Protein AF-A0A7C4BAV7-F1 (afdb_monomer)

Nearest PDB structures (foldseek):
  3d4r-assembly3_A  TM=7.894E-01  e=5.400E-10  Methanococcus maripaludis
  3d4r-assembly1_E  TM=8.165E-01  e=8.762E-10  Methanococcus maripaludis
  8eip-assembly1_D  TM=6.805E-01  e=3.605E-02  Acinetobacter baylyi ADP1
  8ein-assembly2_D  TM=7.004E-01  e=8.525E-02  Acinetobacter baylyi ADP1
  6x43-assembly1_I  TM=4.789E-01  e=8.697E+00  Escherichia coli

Radius of gyration: 17.13 Å; Cα contacts (8 Å, |Δi|>4): 412; chains: 1; bounding box: 40×34×46 Å

InterPro domains:
  IPR019217 Protein of unknown function DUF2118 [PF09891] (10-154)

Mean predicted aligned error: 5.58 Å

Solvent-accessible surface area (backbone atoms only — not comparable to full-atom values): 10134 Å² total; per-residue (Å²): 134,85,79,75,76,79,74,84,58,66,64,45,32,26,34,36,44,69,58,53,51,53,45,35,72,72,64,78,46,54,92,42,52,40,84,90,45,39,36,19,36,25,78,90,75,38,20,34,46,82,41,97,72,50,95,79,42,46,54,23,23,31,35,46,52,72,53,40,60,75,76,32,45,37,78,90,82,31,21,25,73,42,40,37,35,36,36,27,61,80,74,71,44,32,38,38,35,53,49,66,40,58,50,44,80,48,78,46,74,21,69,40,78,43,77,66,68,54,60,74,39,76,42,48,55,66,39,64,41,32,42,29,30,37,91,83,72,48,78,45,76,44,52,34,91,52,54,23,26,26,72,39,70,46,57,59,87,76,77,99,60,98,48,52,43,36,39,34,35,32,31,44,55,93,55,51,45,72,38,44,76,64,130

Structure (mmCIF, N/CA/C/O backbone):
data_AF-A0A7C4BAV7-F1
#
_entry.id   AF-A0A7C4BAV7-F1
#
loop_
_atom_site.group_PDB
_atom_site.id
_atom_site.type_symbol
_atom_site.label_atom_id
_atom_site.label_alt_id
_atom_site.label_comp_id
_atom_site.label_asym_id
_atom_site.label_entity_id
_atom_site.label_seq_id
_atom_site.pdbx_PDB_ins_code
_atom_site.Cartn_x
_atom_site.Cartn_y
_atom_site.Cartn_z
_atom_site.occupancy
_atom_site.B_iso_or_equiv
_atom_site.auth_seq_id
_atom_site.auth_comp_id
_atom_site.auth_asym_id
_atom_site.auth_atom_id
_atom_site.pdbx_PDB_model_num
ATOM 1 N N . MET A 1 1 ? 24.726 -7.148 28.021 1.00 41.69 1 MET A N 1
ATOM 2 C CA . MET A 1 1 ? 23.546 -7.115 27.133 1.00 41.69 1 MET A CA 1
ATOM 3 C C . MET A 1 1 ? 23.652 -5.886 26.250 1.00 41.69 1 MET A C 1
ATOM 5 O O . MET A 1 1 ? 23.567 -4.783 26.773 1.00 41.69 1 MET A O 1
ATOM 9 N N . LYS A 1 2 ? 23.930 -6.055 24.953 1.00 36.69 2 LYS A N 1
ATOM 10 C CA . LYS A 1 2 ? 23.765 -4.968 23.982 1.00 36.69 2 LYS A CA 1
ATOM 11 C C . LYS A 1 2 ? 22.268 -4.868 23.702 1.00 36.69 2 LYS A C 1
ATOM 13 O O . LYS A 1 2 ? 21.673 -5.857 23.296 1.00 36.69 2 LYS A O 1
ATOM 18 N N . VAL A 1 3 ? 21.676 -3.717 23.992 1.00 41.47 3 VAL A N 1
ATOM 19 C CA . VAL A 1 3 ? 20.341 -3.375 23.501 1.00 41.47 3 VAL A CA 1
ATOM 20 C C . VAL A 1 3 ? 20.531 -3.093 22.017 1.00 41.47 3 VAL A C 1
ATOM 22 O O . VAL A 1 3 ? 21.083 -2.054 21.654 1.00 41.47 3 VAL A O 1
ATOM 25 N N . GLU A 1 4 ? 20.193 -4.058 21.165 1.00 44.84 4 GLU A N 1
ATOM 26 C CA . GLU A 1 4 ? 19.998 -3.774 19.748 1.00 44.84 4 GLU A CA 1
ATOM 27 C C . GLU A 1 4 ? 18.864 -2.753 19.675 1.00 44.84 4 GLU A C 1
ATOM 29 O O . GLU A 1 4 ? 17.742 -3.015 20.102 1.00 44.84 4 GLU A O 1
ATOM 34 N N . LYS A 1 5 ? 19.185 -1.531 19.240 1.00 41.97 5 LYS A N 1
ATOM 35 C CA . LYS A 1 5 ? 18.160 -0.579 18.825 1.00 41.97 5 LYS A CA 1
ATOM 36 C C . LYS A 1 5 ? 17.453 -1.238 17.647 1.00 41.97 5 LYS A C 1
ATOM 38 O O . LYS A 1 5 ? 18.046 -1.304 16.574 1.00 41.97 5 LYS A O 1
ATOM 43 N N . GLU A 1 6 ? 16.233 -1.725 17.851 1.00 47.53 6 GLU A N 1
ATOM 44 C CA . GLU A 1 6 ? 15.314 -1.989 16.748 1.00 47.53 6 GLU A CA 1
ATOM 45 C C . GLU A 1 6 ? 15.236 -0.702 15.928 1.00 47.53 6 GLU A C 1
ATOM 47 O O . GLU A 1 6 ? 14.701 0.321 16.366 1.00 47.53 6 GLU A O 1
ATOM 52 N N . VAL A 1 7 ? 15.876 -0.715 14.762 1.00 51.56 7 VAL A N 1
ATOM 53 C CA . VAL A 1 7 ? 15.681 0.326 13.766 1.00 51.56 7 VAL A CA 1
ATOM 54 C C . VAL A 1 7 ? 14.268 0.093 13.263 1.00 51.56 7 VAL A C 1
ATOM 56 O O . VAL A 1 7 ? 14.036 -0.850 12.515 1.00 51.56 7 VAL A O 1
ATOM 59 N N . MET A 1 8 ? 13.315 0.895 13.742 1.00 56.78 8 MET A N 1
ATOM 60 C CA . MET A 1 8 ? 11.949 0.872 13.229 1.00 56.78 8 MET A CA 1
ATOM 61 C C . MET A 1 8 ? 12.019 1.144 11.726 1.00 56.78 8 MET A C 1
ATOM 63 O O . MET A 1 8 ? 12.332 2.260 11.310 1.00 56.78 8 MET A O 1
ATOM 67 N N . SER A 1 9 ? 11.820 0.104 10.918 1.00 79.62 9 SER A N 1
ATOM 68 C CA . SER A 1 9 ? 11.775 0.236 9.470 1.00 79.62 9 SER A CA 1
ATOM 69 C C . SER A 1 9 ? 10.333 0.480 9.060 1.00 79.62 9 SER A C 1
ATOM 71 O O . SER A 1 9 ? 9.470 -0.368 9.294 1.00 79.62 9 SER A O 1
ATOM 73 N N . PHE A 1 10 ? 10.078 1.636 8.468 1.00 87.31 10 PHE A N 1
ATOM 74 C CA . PHE A 1 10 ? 8.752 1.998 7.993 1.00 87.31 10 PHE A CA 1
ATOM 75 C C . PHE A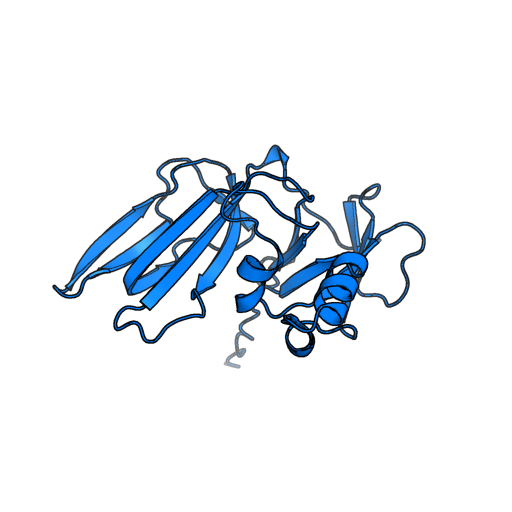 1 10 ? 8.530 1.465 6.572 1.00 87.31 10 PHE A C 1
ATOM 77 O O . PHE A 1 10 ? 9.502 1.331 5.819 1.00 87.31 10 PHE A O 1
ATOM 84 N N . PRO A 1 11 ? 7.278 1.157 6.196 1.00 93.62 11 PRO A N 1
ATOM 85 C CA . PRO A 1 11 ? 6.928 0.862 4.816 1.00 93.62 11 PRO A CA 1
ATOM 86 C C . PRO A 1 11 ? 7.358 1.994 3.880 1.00 93.62 11 PRO A C 1
ATOM 88 O O . PRO A 1 11 ? 7.239 3.173 4.209 1.00 93.62 11 PRO A O 1
ATOM 91 N N . VAL A 1 12 ? 7.840 1.624 2.697 1.00 95.44 12 VAL A N 1
ATOM 92 C CA . VAL A 1 12 ? 8.238 2.560 1.644 1.00 95.44 12 VAL A CA 1
ATOM 93 C C . VAL A 1 12 ? 7.321 2.353 0.450 1.00 95.44 12 VAL A C 1
ATOM 95 O O . VAL A 1 12 ? 7.129 1.222 -0.006 1.00 95.44 12 VAL A O 1
ATOM 98 N N . ALA A 1 13 ? 6.754 3.443 -0.058 1.00 96.81 13 ALA A N 1
ATOM 99 C CA . ALA A 1 13 ? 5.910 3.422 -1.239 1.00 96.81 13 ALA A CA 1
ATOM 100 C C . ALA A 1 13 ? 6.663 3.959 -2.451 1.00 96.81 13 ALA A C 1
ATOM 102 O O . ALA A 1 13 ? 7.362 4.966 -2.373 1.00 96.81 13 ALA A O 1
ATOM 103 N N . TYR A 1 14 ? 6.453 3.312 -3.589 1.00 97.25 14 TYR A N 1
ATOM 104 C CA . TYR A 1 14 ? 6.955 3.749 -4.874 1.00 97.25 14 TYR A CA 1
ATOM 105 C C . TYR A 1 14 ? 5.819 3.821 -5.889 1.00 97.25 14 TYR A C 1
ATOM 107 O O . TYR A 1 14 ? 4.890 3.011 -5.874 1.00 97.25 14 TYR A O 1
ATOM 115 N N . VAL A 1 15 ? 5.920 4.770 -6.811 1.00 96.50 15 VAL A N 1
ATOM 116 C CA . VAL A 1 15 ? 4.993 4.932 -7.939 1.00 96.50 15 VAL A CA 1
ATOM 117 C C . VAL A 1 15 ? 5.780 4.922 -9.241 1.00 96.50 15 VAL A C 1
ATOM 119 O O . VAL A 1 15 ? 6.982 5.186 -9.238 1.00 96.50 15 VAL A O 1
ATOM 122 N N . SER A 1 16 ? 5.127 4.602 -10.357 1.00 94.38 16 SER A N 1
ATOM 123 C CA . SER A 1 16 ? 5.806 4.610 -11.659 1.00 94.38 16 SER A CA 1
ATOM 124 C C . SER A 1 16 ? 6.464 5.972 -11.940 1.00 94.38 16 SER A C 1
ATOM 126 O O . SER A 1 16 ? 5.864 7.021 -11.696 1.00 94.38 16 SER A O 1
ATOM 128 N N . GLU A 1 17 ? 7.701 5.972 -12.453 1.00 92.19 17 GLU A N 1
ATOM 129 C CA . GLU A 1 17 ? 8.447 7.215 -12.722 1.00 92.19 17 GLU A CA 1
ATOM 130 C C . GLU A 1 17 ? 7.726 8.113 -13.745 1.00 92.19 17 GLU A C 1
ATOM 132 O O . GLU A 1 17 ? 7.758 9.341 -13.633 1.00 92.19 17 GLU A O 1
ATOM 137 N N . GLU A 1 18 ? 7.010 7.508 -14.699 1.00 89.00 18 GLU A N 1
ATOM 138 C CA . GLU A 1 18 ? 6.157 8.209 -15.665 1.00 89.00 18 GLU A CA 1
ATOM 139 C C . GLU A 1 18 ? 5.053 9.014 -14.962 1.00 89.00 18 GLU A C 1
ATOM 141 O O . GLU A 1 18 ? 4.932 10.221 -15.186 1.00 89.00 18 GLU A O 1
ATOM 146 N N . GLN A 1 19 ? 4.300 8.377 -14.057 1.00 86.19 19 GLN A N 1
ATOM 147 C CA . GLN A 1 19 ? 3.249 9.052 -13.295 1.00 86.19 19 GLN A CA 1
ATOM 148 C C . GLN A 1 19 ? 3.833 10.096 -12.341 1.00 86.19 19 GLN A C 1
ATOM 150 O O . GLN A 1 19 ? 3.310 11.203 -12.237 1.00 86.19 19 GLN A O 1
ATOM 155 N N . ALA A 1 20 ? 4.917 9.776 -11.634 1.00 88.12 20 ALA A N 1
ATOM 156 C CA . ALA A 1 20 ? 5.566 10.741 -10.753 1.00 88.12 20 ALA A CA 1
ATOM 157 C C . ALA A 1 20 ? 5.961 12.009 -11.522 1.00 88.12 20 ALA A C 1
ATOM 159 O O . ALA A 1 20 ? 5.704 13.127 -11.076 1.00 88.12 20 ALA A O 1
ATOM 160 N N . SER A 1 21 ? 6.517 11.835 -12.723 1.00 87.62 21 SER A N 1
ATOM 161 C CA . SER A 1 21 ? 6.902 12.935 -13.603 1.00 87.62 21 SER A CA 1
ATOM 162 C C . SER A 1 21 ? 5.707 13.767 -14.070 1.00 87.62 21 SER A C 1
ATOM 164 O O . SER A 1 21 ? 5.823 14.992 -14.130 1.00 87.62 21 SER A O 1
ATOM 166 N N . SER A 1 22 ? 4.564 13.148 -14.394 1.00 84.69 22 SER A N 1
ATOM 167 C CA . SER A 1 22 ? 3.360 13.889 -14.795 1.00 84.69 22 SER A CA 1
ATOM 168 C C . SER A 1 22 ? 2.807 14.720 -13.636 1.00 84.69 22 SER A C 1
ATOM 170 O O . SER A 1 22 ? 2.603 15.921 -13.784 1.00 84.69 22 SER A O 1
ATOM 172 N N . VAL A 1 23 ? 2.689 14.124 -12.448 1.00 79.19 23 VAL A N 1
ATOM 173 C CA . VAL A 1 23 ? 2.161 14.801 -11.254 1.00 79.19 23 VAL A CA 1
ATOM 174 C C . VAL A 1 23 ? 3.072 15.958 -10.808 1.00 79.19 23 VAL A C 1
ATOM 176 O O . VAL A 1 23 ? 2.595 17.002 -10.361 1.00 79.19 23 VAL A O 1
ATOM 179 N N . VAL A 1 24 ? 4.393 15.810 -10.955 1.00 83.06 24 VAL A N 1
ATOM 180 C CA . VAL A 1 24 ? 5.365 16.880 -10.673 1.00 83.06 24 VAL A CA 1
ATOM 181 C C . VAL A 1 24 ? 5.217 18.051 -11.650 1.00 83.06 24 VAL A C 1
ATOM 183 O O . VAL A 1 24 ? 5.33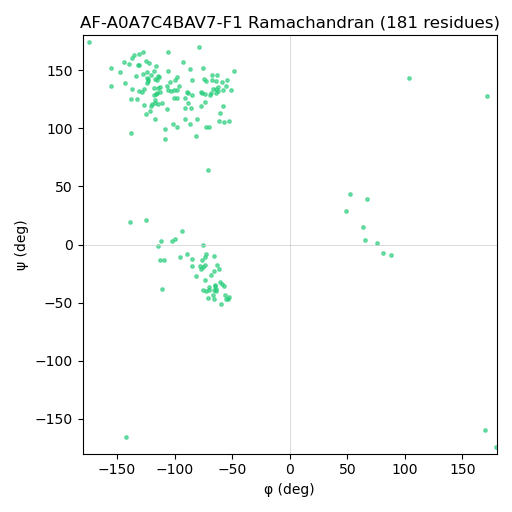8 19.203 -11.228 1.00 83.06 24 VAL A O 1
ATOM 186 N N . ARG A 1 25 ? 4.960 17.788 -12.940 1.00 80.00 25 ARG A N 1
ATOM 187 C CA . ARG A 1 25 ? 4.748 18.840 -13.956 1.00 80.00 25 ARG A CA 1
ATOM 188 C C . ARG A 1 25 ? 3.488 19.652 -13.687 1.00 80.00 25 ARG A C 1
ATOM 190 O O . ARG A 1 25 ? 3.513 20.864 -13.880 1.00 80.00 25 ARG A O 1
ATOM 197 N N . ASP A 1 26 ? 2.451 19.003 -13.170 1.00 78.94 26 ASP A N 1
ATOM 198 C CA . ASP A 1 26 ? 1.191 19.648 -12.792 1.00 78.94 26 ASP A CA 1
ATOM 199 C C . ASP A 1 26 ? 1.307 20.453 -11.476 1.00 78.94 26 ASP A C 1
ATOM 201 O O . ASP A 1 26 ? 0.353 21.092 -11.039 1.00 78.94 26 ASP A O 1
ATOM 205 N N . GLY A 1 27 ? 2.490 20.462 -10.845 1.00 66.88 27 GLY A N 1
ATOM 206 C CA . GLY A 1 27 ? 2.858 21.349 -9.737 1.00 66.88 27 GLY A CA 1
ATOM 207 C C . GLY A 1 27 ? 2.370 20.925 -8.348 1.00 66.88 27 GLY A C 1
ATOM 208 O O . GLY A 1 27 ? 2.787 21.527 -7.364 1.00 66.88 27 GLY A O 1
ATOM 209 N N . GLY A 1 28 ? 1.534 19.887 -8.239 1.00 70.00 28 GLY A N 1
ATOM 210 C CA . GLY A 1 28 ? 0.845 19.551 -6.986 1.00 70.00 28 GLY A CA 1
ATOM 211 C C . GLY A 1 28 ? 1.653 18.760 -5.949 1.00 70.00 28 GLY A C 1
ATOM 212 O O . GLY A 1 28 ? 1.363 18.864 -4.763 1.00 70.00 28 GLY A O 1
ATOM 213 N N . PHE A 1 29 ? 2.647 17.959 -6.361 1.00 75.62 29 PHE 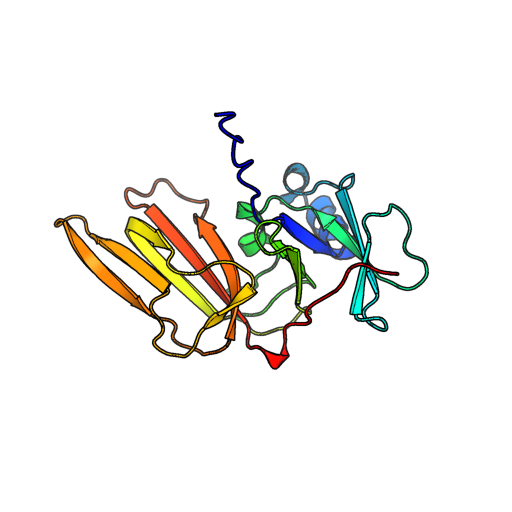A N 1
ATOM 214 C CA . PHE A 1 29 ? 3.261 16.946 -5.473 1.00 75.62 29 PHE A CA 1
ATOM 215 C C . PHE A 1 29 ? 4.790 16.845 -5.594 1.00 75.62 29 PHE A C 1
ATOM 217 O O . PHE A 1 29 ? 5.375 15.833 -5.214 1.00 75.62 29 PHE A O 1
ATOM 224 N N . LYS A 1 30 ? 5.471 17.870 -6.127 1.00 78.69 30 LYS A N 1
ATOM 225 C CA . LYS A 1 30 ? 6.926 17.804 -6.371 1.00 78.69 30 LYS A CA 1
ATOM 226 C C . LYS A 1 30 ? 7.743 17.487 -5.117 1.00 78.69 30 LYS A C 1
ATOM 228 O O . LYS A 1 30 ? 8.739 16.780 -5.202 1.00 78.69 30 LYS A O 1
ATOM 233 N N . GLU A 1 31 ? 7.314 17.996 -3.970 1.00 84.06 31 GLU A N 1
ATOM 234 C CA . GLU A 1 31 ? 7.987 17.802 -2.682 1.00 84.06 31 GLU A CA 1
ATOM 235 C C . GLU A 1 31 ? 7.797 16.390 -2.111 1.00 84.06 31 GLU A C 1
ATOM 237 O O . GLU A 1 31 ? 8.479 16.014 -1.163 1.00 84.06 31 GLU A O 1
ATOM 242 N N . PHE A 1 32 ? 6.899 15.595 -2.697 1.00 87.50 32 PHE A N 1
ATOM 243 C CA . PHE A 1 32 ? 6.547 14.269 -2.202 1.00 87.50 32 PHE A CA 1
ATOM 244 C C . PHE A 1 32 ? 7.197 13.132 -2.984 1.00 87.50 32 PHE A C 1
ATOM 246 O O . PHE A 1 32 ? 6.915 11.977 -2.683 1.00 87.50 32 PHE A O 1
ATOM 253 N N . VAL A 1 33 ? 8.042 13.436 -3.974 1.00 91.19 33 VAL A N 1
ATOM 254 C CA . VAL A 1 33 ? 8.704 12.444 -4.830 1.00 91.19 33 VAL A CA 1
ATOM 255 C C . VAL A 1 33 ? 10.217 12.525 -4.658 1.00 91.19 33 VAL A C 1
ATOM 257 O O . VAL A 1 33 ? 10.816 13.586 -4.842 1.00 91.19 33 VAL A O 1
ATOM 260 N N . ASN A 1 34 ? 10.855 11.388 -4.388 1.00 92.81 34 ASN A N 1
ATOM 261 C CA . ASN A 1 34 ? 12.305 11.266 -4.306 1.00 92.81 34 ASN A CA 1
ATOM 262 C C . ASN A 1 34 ? 12.866 10.487 -5.508 1.00 92.81 34 ASN A C 1
ATOM 264 O O . ASN A 1 34 ? 13.048 9.273 -5.460 1.00 92.81 34 ASN A O 1
ATOM 268 N N . PHE A 1 35 ? 13.220 11.206 -6.576 1.00 89.56 35 PHE A N 1
ATOM 269 C CA . PHE A 1 35 ? 13.812 10.623 -7.792 1.00 89.56 35 PHE A CA 1
ATOM 270 C C . PHE A 1 35 ? 15.209 10.005 -7.592 1.00 89.56 35 PHE A C 1
ATOM 272 O O . PHE A 1 35 ? 15.703 9.338 -8.498 1.00 89.56 35 PHE A O 1
ATOM 279 N N . ASN A 1 36 ? 15.852 10.211 -6.436 1.00 91.06 36 ASN A N 1
ATOM 280 C CA . ASN A 1 36 ? 17.127 9.561 -6.112 1.00 91.06 36 ASN A CA 1
ATOM 281 C C . ASN A 1 36 ? 16.933 8.162 -5.508 1.00 91.06 36 ASN A C 1
ATOM 283 O O . ASN A 1 36 ? 17.900 7.419 -5.373 1.00 91.06 36 ASN A O 1
ATOM 287 N N . SER A 1 37 ? 15.706 7.810 -5.120 1.00 93.12 37 SER A N 1
ATOM 288 C CA . SER A 1 37 ? 15.356 6.487 -4.610 1.00 93.12 37 SER A CA 1
ATOM 289 C C . SER A 1 37 ? 14.523 5.767 -5.660 1.00 93.12 37 SER A C 1
ATOM 291 O O . SER A 1 37 ? 13.330 6.031 -5.833 1.00 93.12 37 SER A O 1
ATOM 293 N N . ARG A 1 38 ? 15.197 4.893 -6.411 1.00 93.81 38 ARG A N 1
ATOM 294 C CA . ARG A 1 38 ? 14.628 4.154 -7.537 1.00 93.81 38 ARG A CA 1
ATOM 295 C C . ARG A 1 38 ? 14.565 2.663 -7.258 1.00 93.81 38 ARG A C 1
ATOM 297 O O . ARG A 1 38 ? 15.474 2.074 -6.670 1.00 93.81 38 ARG A O 1
ATOM 304 N N . LEU A 1 39 ? 13.500 2.054 -7.757 1.00 95.06 39 LEU A N 1
ATOM 305 C CA . LEU A 1 39 ? 13.278 0.621 -7.737 1.00 95.06 39 LEU A CA 1
ATOM 306 C C . LEU A 1 39 ? 12.991 0.144 -9.162 1.00 95.06 39 LEU A C 1
ATOM 308 O O . LEU A 1 39 ? 12.025 0.579 -9.786 1.00 95.06 39 LEU A O 1
ATOM 312 N N . CYS A 1 40 ? 13.823 -0.752 -9.677 1.00 96.00 40 CYS A N 1
ATOM 313 C CA . CYS A 1 40 ? 13.550 -1.465 -10.918 1.00 96.00 40 CYS A CA 1
ATOM 314 C C . CYS A 1 40 ? 12.686 -2.683 -10.597 1.00 96.00 40 CYS A C 1
ATOM 316 O O . CYS A 1 40 ? 13.035 -3.471 -9.717 1.00 96.00 40 CYS A O 1
ATOM 318 N N . VAL A 1 41 ? 11.570 -2.837 -11.307 1.00 96.81 41 VAL A N 1
ATOM 319 C CA . VAL A 1 41 ? 10.673 -3.991 -11.193 1.00 96.81 41 VAL A CA 1
ATOM 320 C C . VAL A 1 41 ? 10.573 -4.704 -12.532 1.00 96.81 41 VAL A C 1
ATOM 322 O O . VAL A 1 41 ? 10.124 -4.124 -13.523 1.00 96.81 41 VAL A O 1
ATOM 325 N N . ASP A 1 42 ? 10.946 -5.980 -12.545 1.00 96.00 42 ASP A N 1
ATOM 326 C CA . ASP A 1 42 ? 10.760 -6.888 -13.674 1.00 96.00 42 ASP A CA 1
ATOM 327 C C . ASP A 1 42 ? 9.553 -7.789 -13.386 1.00 96.00 42 ASP A C 1
ATOM 329 O O . ASP A 1 42 ? 9.622 -8.725 -12.588 1.00 96.00 42 ASP A O 1
ATOM 333 N N . LEU A 1 43 ? 8.424 -7.494 -14.036 1.00 95.56 43 LEU A N 1
ATOM 334 C CA . LEU A 1 43 ? 7.178 -8.247 -13.863 1.00 95.56 43 LEU A CA 1
ATOM 335 C C . LEU A 1 43 ? 7.196 -9.613 -14.563 1.00 95.56 43 LEU A C 1
ATOM 337 O O . LEU A 1 43 ? 6.411 -10.480 -14.193 1.00 95.56 43 LEU A O 1
ATOM 341 N N . ASN A 1 44 ? 8.091 -9.836 -15.532 1.00 94.81 44 ASN A N 1
ATOM 342 C CA . ASN A 1 44 ? 8.239 -11.147 -16.168 1.00 94.81 44 ASN A CA 1
ATOM 343 C C . ASN A 1 44 ? 8.968 -12.113 -15.233 1.00 94.81 44 ASN A C 1
ATOM 345 O O . ASN A 1 44 ? 8.620 -13.290 -15.150 1.00 94.81 44 ASN A O 1
ATOM 349 N N . ARG A 1 45 ? 9.973 -11.604 -14.513 1.00 95.00 45 ARG A N 1
ATOM 350 C CA . ARG A 1 45 ? 10.718 -12.357 -13.497 1.00 95.00 45 ARG A CA 1
ATOM 351 C C . ARG A 1 45 ? 10.094 -12.271 -12.106 1.00 95.00 45 ARG A C 1
ATOM 353 O O . ARG A 1 45 ? 10.548 -12.989 -11.227 1.00 95.00 45 ARG A O 1
ATOM 360 N N . LEU A 1 46 ? 9.079 -11.429 -11.898 1.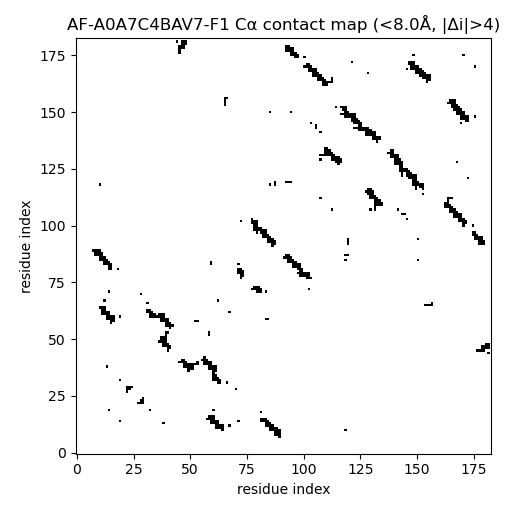00 96.06 46 LEU A N 1
ATOM 361 C CA . LEU A 1 46 ? 8.480 -11.122 -10.591 1.00 96.06 46 LEU A CA 1
ATOM 362 C C . LEU A 1 46 ? 9.526 -10.707 -9.545 1.00 96.06 46 LEU A C 1
ATOM 364 O O . LEU A 1 46 ? 9.481 -11.157 -8.396 1.00 96.06 46 LEU A O 1
ATOM 368 N N . CYS A 1 47 ? 10.482 -9.864 -9.943 1.00 95.44 47 CYS A N 1
ATOM 369 C CA . CYS A 1 47 ? 11.580 -9.452 -9.077 1.00 95.44 47 CYS A CA 1
ATOM 370 C C . CYS A 1 47 ? 11.811 -7.938 -9.049 1.00 95.44 47 CYS A C 1
ATOM 372 O O . CYS A 1 47 ? 11.324 -7.201 -9.910 1.00 95.44 47 CYS A O 1
ATOM 374 N N . PHE A 1 48 ? 12.553 -7.479 -8.040 1.00 95.38 48 PHE A N 1
ATOM 375 C CA . PHE A 1 48 ? 12.951 -6.085 -7.877 1.00 95.38 48 PHE A CA 1
ATOM 376 C C . PHE A 1 48 ? 14.448 -5.924 -7.577 1.00 95.38 48 PHE A C 1
ATOM 378 O O . PHE A 1 48 ? 15.089 -6.808 -7.000 1.00 95.38 48 PHE A O 1
ATOM 385 N N . SER A 1 49 ? 14.998 -4.760 -7.917 1.00 94.19 49 SER A N 1
ATOM 386 C CA . SER A 1 49 ? 16.347 -4.337 -7.530 1.00 94.19 49 SER A CA 1
ATOM 387 C C . SER A 1 49 ? 16.419 -2.819 -7.330 1.00 94.19 49 SER A C 1
ATOM 389 O O . SER A 1 49 ? 15.704 -2.054 -7.977 1.00 94.19 49 SER A O 1
ATOM 391 N N . GLN A 1 50 ? 17.275 -2.367 -6.411 1.00 90.38 50 GLN A N 1
ATOM 392 C CA . GLN A 1 50 ? 17.569 -0.943 -6.226 1.00 90.38 50 GLN A CA 1
ATOM 393 C C . GLN A 1 50 ? 18.701 -0.558 -7.181 1.00 90.38 50 GLN A C 1
ATOM 395 O O . GLN A 1 50 ? 19.852 -0.936 -6.971 1.00 90.38 50 GLN A O 1
ATOM 400 N N . THR A 1 51 ? 18.355 0.119 -8.272 1.00 85.31 51 THR A N 1
ATOM 401 C CA . THR A 1 51 ? 19.276 0.477 -9.359 1.00 85.31 51 THR A CA 1
ATOM 402 C C . THR A 1 51 ? 18.751 1.703 -10.101 1.00 85.31 51 THR A C 1
ATOM 404 O O . THR A 1 51 ? 17.541 1.928 -10.165 1.00 85.31 51 THR A O 1
ATOM 407 N N . ASP A 1 52 ? 19.664 2.479 -10.683 1.00 79.50 52 ASP A N 1
ATOM 408 C CA . ASP A 1 52 ? 19.337 3.632 -11.528 1.00 79.50 52 ASP A CA 1
ATOM 409 C C . ASP A 1 52 ? 18.902 3.239 -12.945 1.00 79.50 52 ASP A C 1
ATOM 411 O O . ASP A 1 52 ? 18.284 4.036 -13.648 1.00 79.50 52 ASP A O 1
ATOM 415 N N . THR A 1 53 ? 19.223 2.019 -13.381 1.00 82.31 53 THR A N 1
ATOM 416 C CA . THR A 1 53 ? 18.914 1.522 -14.726 1.00 82.31 53 THR A CA 1
ATOM 417 C C . THR A 1 53 ? 18.113 0.231 -14.668 1.00 82.31 53 THR A C 1
ATOM 419 O O . THR A 1 53 ? 18.325 -0.618 -13.804 1.00 82.31 53 THR A O 1
ATOM 422 N N . CYS A 1 54 ? 17.183 0.075 -15.608 1.00 86.50 54 CYS A N 1
ATOM 423 C CA . CYS A 1 54 ? 16.266 -1.056 -15.660 1.00 86.50 54 CYS A CA 1
ATOM 424 C C . CYS A 1 54 ? 16.143 -1.529 -17.114 1.00 86.50 54 CYS A C 1
ATOM 426 O O . CYS A 1 54 ? 15.400 -0.945 -17.895 1.00 86.50 54 CYS A O 1
ATOM 428 N N . GLU A 1 55 ? 16.922 -2.545 -17.506 1.00 84.00 55 GLU A N 1
ATOM 429 C CA . GLU A 1 55 ? 16.975 -3.003 -18.907 1.00 84.00 55 GLU A CA 1
ATOM 430 C C . GLU A 1 55 ? 15.689 -3.714 -19.351 1.00 84.00 55 GLU A C 1
ATOM 432 O O . GLU A 1 55 ? 15.235 -3.519 -20.474 1.00 84.00 55 GLU A O 1
ATOM 437 N N . ASN A 1 56 ? 15.089 -4.519 -18.466 1.00 85.19 56 ASN A N 1
ATOM 438 C CA . ASN A 1 56 ? 13.941 -5.386 -18.776 1.00 85.19 56 ASN A CA 1
ATOM 439 C C . ASN A 1 56 ? 12.735 -5.154 -17.851 1.00 85.19 56 ASN A C 1
ATOM 441 O O . ASN A 1 56 ? 11.881 -6.025 -17.699 1.00 85.19 56 ASN A O 1
ATOM 445 N N . GLY A 1 57 ? 12.661 -3.987 -17.213 1.00 91.81 57 GLY A N 1
ATOM 446 C CA . GLY A 1 57 ? 11.625 -3.691 -16.231 1.00 91.81 57 GLY A CA 1
ATOM 447 C C . GLY A 1 57 ? 11.126 -2.255 -16.293 1.00 91.81 57 GLY A C 1
ATOM 448 O O . GLY A 1 57 ? 11.350 -1.526 -17.258 1.00 91.81 57 GLY A O 1
ATOM 449 N N . ARG A 1 58 ? 10.419 -1.858 -15.239 1.00 94.69 58 ARG A N 1
ATOM 450 C CA . ARG A 1 58 ? 9.889 -0.507 -15.050 1.00 94.69 58 ARG A CA 1
ATOM 451 C C . ARG A 1 58 ? 10.558 0.144 -13.851 1.00 94.69 58 ARG A C 1
ATOM 453 O O . ARG A 1 58 ? 10.787 -0.519 -12.841 1.00 94.69 58 ARG A O 1
ATOM 460 N N . ILE A 1 59 ? 10.840 1.438 -13.967 1.00 95.69 59 ILE A N 1
ATOM 461 C CA . ILE A 1 59 ? 11.382 2.239 -12.872 1.00 95.69 59 ILE A CA 1
ATOM 462 C C . ILE A 1 59 ? 10.226 2.816 -12.060 1.00 95.69 59 ILE A C 1
ATOM 464 O O . ILE A 1 59 ? 9.293 3.424 -12.593 1.00 95.69 59 ILE A O 1
ATOM 468 N N . PHE A 1 60 ? 10.326 2.626 -10.754 1.00 97.00 60 PHE A N 1
ATOM 469 C CA . PHE A 1 60 ? 9.481 3.243 -9.753 1.00 97.00 60 PHE A CA 1
ATOM 470 C C . PHE A 1 60 ? 10.326 4.177 -8.894 1.00 97.00 60 PHE A C 1
ATOM 472 O O . PHE A 1 60 ? 11.490 3.887 -8.617 1.00 97.00 60 PHE A O 1
ATOM 479 N N . VAL A 1 61 ? 9.739 5.289 -8.471 1.00 95.88 61 VAL A N 1
ATOM 480 C CA . VAL A 1 61 ? 10.383 6.287 -7.613 1.00 95.88 61 VAL A CA 1
ATOM 481 C C . VAL A 1 61 ? 9.656 6.376 -6.289 1.00 95.88 61 VAL A C 1
ATOM 483 O O . VAL A 1 61 ? 8.430 6.246 -6.235 1.00 95.88 61 VAL A O 1
ATOM 486 N N . GLU A 1 62 ? 10.422 6.568 -5.224 1.00 95.75 62 GLU A N 1
ATOM 487 C CA . GLU A 1 62 ? 9.879 6.674 -3.877 1.00 95.75 62 GLU A CA 1
ATOM 488 C C . GLU A 1 62 ? 8.989 7.911 -3.746 1.00 95.75 62 GLU A C 1
ATOM 490 O O . GLU A 1 62 ? 9.304 8.992 -4.258 1.00 95.75 62 GLU A O 1
ATOM 495 N N . VAL A 1 63 ? 7.885 7.745 -3.025 1.00 94.94 63 VAL A N 1
ATOM 496 C CA . VAL A 1 63 ? 7.005 8.836 -2.614 1.00 94.94 63 VAL A CA 1
ATOM 497 C C . VAL A 1 63 ? 6.871 8.868 -1.100 1.00 94.94 63 VAL A C 1
ATOM 499 O O . VAL A 1 63 ? 7.036 7.842 -0.439 1.00 94.94 63 VAL A O 1
ATOM 502 N N . ILE A 1 64 ? 6.524 10.031 -0.542 1.00 92.94 64 ILE A N 1
ATOM 503 C CA . ILE A 1 64 ? 6.180 10.123 0.882 1.00 92.94 64 ILE A CA 1
ATOM 504 C C . ILE A 1 64 ? 5.010 9.183 1.161 1.00 92.94 64 ILE A C 1
ATOM 506 O O . ILE A 1 64 ? 3.923 9.340 0.595 1.00 92.94 64 ILE A O 1
ATOM 510 N N . TYR A 1 65 ? 5.252 8.215 2.042 1.00 92.94 65 TYR A N 1
ATOM 511 C CA . TYR A 1 65 ? 4.340 7.115 2.322 1.00 92.94 65 TYR A CA 1
ATOM 512 C C . TYR A 1 65 ? 2.941 7.613 2.697 1.00 92.94 65 TYR A C 1
ATOM 514 O O . TYR A 1 65 ? 1.943 7.188 2.118 1.00 92.94 65 TYR A O 1
ATOM 522 N N . GLU A 1 66 ? 2.863 8.602 3.584 1.00 90.88 66 GLU A N 1
ATOM 523 C CA . GLU A 1 66 ? 1.615 9.181 4.076 1.00 90.88 66 GLU A CA 1
ATOM 524 C C . GLU A 1 66 ? 0.820 9.924 2.992 1.00 90.88 66 GLU A C 1
ATOM 526 O O . GLU A 1 66 ? -0.391 10.083 3.117 1.00 90.88 66 GLU A O 1
ATOM 531 N N . ARG A 1 67 ? 1.477 10.374 1.914 1.00 90.25 67 ARG A N 1
ATOM 532 C CA . ARG A 1 67 ? 0.839 11.093 0.795 1.00 90.25 67 ARG A CA 1
ATOM 533 C C . ARG A 1 67 ? 0.463 10.173 -0.363 1.00 90.25 67 ARG A C 1
ATOM 535 O O . ARG A 1 67 ? -0.266 10.595 -1.261 1.00 90.25 67 ARG A O 1
ATOM 542 N N . MET A 1 68 ? 0.920 8.921 -0.346 1.00 92.06 68 MET A N 1
ATOM 543 C CA . MET A 1 68 ? 0.681 7.965 -1.424 1.00 92.06 68 MET A CA 1
ATOM 544 C C . MET A 1 68 ? -0.812 7.785 -1.751 1.00 92.06 68 MET A C 1
ATOM 546 O O . MET A 1 68 ? -1.130 7.905 -2.937 1.00 92.06 68 MET A O 1
ATOM 550 N N . PRO A 1 69 ? -1.744 7.605 -0.786 1.00 93.56 69 PRO A N 1
ATOM 551 C CA . PRO A 1 69 ? -3.169 7.460 -1.097 1.00 93.56 69 PRO A CA 1
ATOM 552 C C . PRO A 1 69 ? -3.729 8.592 -1.967 1.00 93.56 69 PRO A C 1
ATOM 554 O O . PRO A 1 69 ? -4.398 8.330 -2.963 1.00 93.56 69 PRO A O 1
ATOM 557 N N . GLU A 1 70 ? -3.401 9.848 -1.659 1.00 89.94 70 GLU A N 1
ATOM 558 C CA . GLU A 1 70 ? -3.875 11.014 -2.418 1.00 89.94 70 GLU A CA 1
ATOM 559 C C . GLU A 1 70 ? -3.352 11.015 -3.863 1.00 89.94 70 GLU A C 1
ATOM 561 O O . GLU A 1 70 ? -4.057 11.359 -4.821 1.00 89.94 70 GLU A O 1
ATOM 566 N N . MET A 1 71 ? -2.101 10.587 -4.031 1.00 89.25 71 MET A N 1
ATOM 567 C CA . MET A 1 71 ? -1.435 10.549 -5.327 1.00 89.25 71 MET A CA 1
ATOM 568 C C . MET A 1 71 ? -1.972 9.431 -6.217 1.00 89.25 71 MET A C 1
ATOM 570 O O . MET A 1 71 ? -2.133 9.634 -7.421 1.00 89.25 71 MET A O 1
ATOM 574 N N . VAL A 1 72 ? -2.253 8.256 -5.649 1.00 93.88 72 VAL A N 1
ATOM 575 C CA . VAL A 1 72 ? -2.446 7.031 -6.440 1.00 93.88 72 VAL A CA 1
ATOM 576 C C . VAL A 1 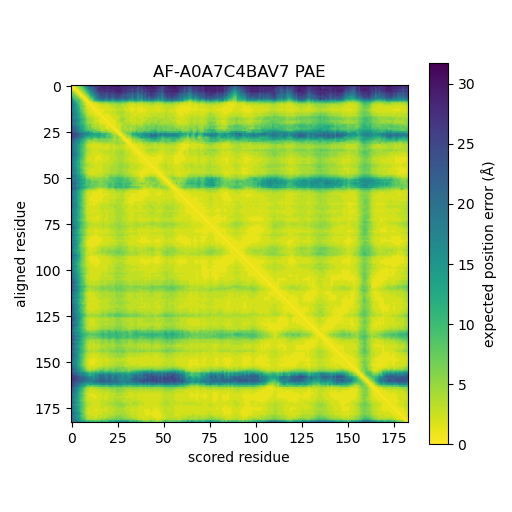72 ? -3.861 6.486 -6.419 1.00 93.88 72 VAL A C 1
ATOM 578 O O . VAL A 1 72 ? -4.161 5.661 -7.270 1.00 93.88 72 VAL A O 1
ATOM 581 N N . ILE A 1 73 ? -4.741 6.934 -5.524 1.00 95.31 73 ILE A N 1
ATOM 582 C CA . ILE A 1 73 ? -6.127 6.453 -5.460 1.00 95.31 73 ILE A CA 1
ATOM 583 C C . ILE A 1 73 ? -7.061 7.458 -6.136 1.00 95.31 73 ILE A C 1
ATOM 585 O O . ILE A 1 73 ? -6.971 8.672 -5.931 1.00 95.31 73 ILE A O 1
ATOM 589 N N . ASP A 1 74 ? -7.944 6.937 -6.977 1.00 95.31 74 ASP A N 1
ATOM 590 C CA . ASP A 1 74 ? -9.169 7.605 -7.390 1.00 95.31 74 ASP A CA 1
ATOM 591 C C . ASP A 1 74 ? -10.272 7.182 -6.418 1.00 95.31 74 ASP A C 1
ATOM 593 O O . ASP A 1 74 ? -10.677 6.017 -6.392 1.00 95.31 74 ASP A O 1
ATOM 597 N N . VAL A 1 75 ? -10.688 8.104 -5.551 1.00 93.62 75 VAL A N 1
ATOM 598 C CA . VAL A 1 75 ? -11.675 7.818 -4.501 1.00 93.62 75 VAL A CA 1
ATOM 599 C C . VAL A 1 75 ? -13.081 7.687 -5.087 1.00 93.62 75 VAL A C 1
ATOM 601 O O . VAL A 1 75 ? -13.879 6.921 -4.552 1.00 93.62 75 VAL A O 1
ATOM 604 N N . GLU A 1 76 ? -13.378 8.391 -6.183 1.00 94.06 76 GLU A N 1
ATOM 605 C CA . GLU A 1 76 ? -14.698 8.361 -6.823 1.00 94.06 76 GLU A CA 1
ATOM 606 C C . GLU A 1 76 ? -14.924 7.011 -7.509 1.00 94.06 76 GLU A C 1
ATOM 608 O O . GLU A 1 76 ? -15.948 6.361 -7.294 1.00 94.06 76 GLU A O 1
ATOM 613 N N . GLU A 1 77 ? -13.923 6.545 -8.257 1.00 96.56 77 GLU A N 1
ATOM 614 C CA . GLU A 1 77 ? -13.983 5.266 -8.972 1.00 96.56 77 GLU A CA 1
ATOM 615 C C . GLU A 1 77 ? -13.581 4.063 -8.093 1.00 96.56 77 GLU A C 1
ATOM 617 O O . GLU A 1 77 ? -13.891 2.908 -8.402 1.00 96.56 77 GLU A O 1
ATOM 622 N N . GLY A 1 78 ? -12.895 4.305 -6.972 1.00 96.81 78 GLY A N 1
ATOM 623 C CA . GLY A 1 78 ? -12.410 3.260 -6.070 1.00 96.81 78 GLY A CA 1
ATOM 624 C C . GLY A 1 78 ? -11.323 2.386 -6.702 1.00 96.81 78 GLY A C 1
ATOM 625 O O . GLY A 1 78 ? -11.312 1.166 -6.506 1.00 96.81 78 GLY A O 1
ATOM 626 N N . VAL A 1 79 ? -10.411 2.989 -7.471 1.00 98.19 79 VAL A N 1
ATOM 627 C CA . VAL A 1 79 ? -9.325 2.292 -8.186 1.00 98.19 79 VAL A CA 1
ATOM 628 C C . VAL A 1 79 ? -7.979 3.003 -8.041 1.00 98.19 79 VAL A C 1
ATOM 630 O O . VAL A 1 79 ? -7.908 4.179 -7.690 1.00 98.19 79 VAL A O 1
ATOM 633 N N . LEU A 1 80 ? -6.887 2.298 -8.344 1.00 97.50 80 LEU A N 1
ATOM 634 C CA . LEU A 1 80 ? -5.567 2.917 -8.480 1.00 97.50 80 LEU A CA 1
ATOM 635 C C . LEU A 1 80 ? -5.420 3.675 -9.813 1.00 97.50 80 LEU A C 1
ATOM 637 O O . LEU A 1 80 ? -5.637 3.112 -10.882 1.00 97.50 80 LEU A O 1
ATOM 641 N N . LYS A 1 81 ? -4.949 4.923 -9.765 1.00 95.12 81 LYS A N 1
ATOM 642 C CA . LYS A 1 81 ? -4.605 5.776 -10.921 1.00 95.12 81 LYS A CA 1
ATOM 643 C C . LYS A 1 81 ? -3.264 5.404 -11.560 1.00 95.12 81 LYS A C 1
ATOM 645 O O . LYS A 1 81 ? -3.037 5.725 -12.728 1.00 95.12 81 LYS A O 1
ATOM 650 N N . SER A 1 82 ? -2.392 4.725 -10.813 1.00 95.00 82 SER A N 1
ATOM 651 C CA . SER A 1 82 ? -1.042 4.323 -11.223 1.00 95.00 82 SER A CA 1
ATOM 652 C C . SER A 1 82 ? -0.669 2.963 -10.652 1.00 95.00 82 SER A C 1
ATOM 654 O O . SER A 1 82 ? -1.182 2.561 -9.611 1.00 95.00 82 SER A O 1
ATOM 656 N N . ASP A 1 83 ? 0.280 2.304 -11.313 1.00 97.44 83 ASP A N 1
ATOM 657 C CA . ASP A 1 83 ? 1.033 1.203 -10.727 1.00 97.44 83 ASP A CA 1
ATOM 658 C C . ASP A 1 83 ? 1.758 1.699 -9.470 1.00 97.44 83 ASP A C 1
ATOM 660 O O . ASP A 1 83 ? 2.326 2.804 -9.473 1.00 97.44 83 ASP A O 1
ATOM 664 N N . ILE A 1 84 ? 1.766 0.864 -8.433 1.00 98.06 84 ILE A N 1
ATOM 665 C CA . ILE A 1 84 ? 2.468 1.118 -7.175 1.00 98.06 84 ILE A CA 1
ATOM 666 C C . ILE A 1 84 ? 3.305 -0.087 -6.765 1.00 98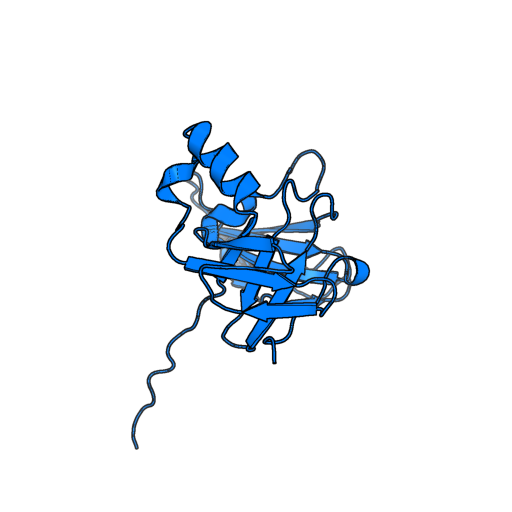.06 84 ILE A C 1
ATOM 668 O O . ILE A 1 84 ? 2.988 -1.233 -7.099 1.00 98.06 84 ILE A O 1
ATOM 672 N N . VAL A 1 85 ? 4.351 0.187 -5.992 1.00 98.25 85 VAL A N 1
ATOM 673 C CA . VAL A 1 85 ? 5.134 -0.829 -5.295 1.00 98.25 85 VAL A CA 1
ATOM 674 C C . VAL A 1 85 ? 5.242 -0.451 -3.826 1.00 98.25 85 VAL A C 1
ATOM 676 O O . VAL A 1 85 ? 5.587 0.683 -3.509 1.00 98.25 85 VAL A O 1
ATOM 679 N N . ILE A 1 86 ? 4.958 -1.390 -2.930 1.00 97.94 86 ILE A N 1
ATOM 680 C CA . ILE A 1 86 ? 5.063 -1.202 -1.480 1.00 97.94 86 ILE A CA 1
ATOM 681 C C . ILE A 1 86 ? 6.112 -2.164 -0.953 1.00 97.94 86 ILE A C 1
ATOM 683 O O . ILE A 1 86 ? 5.983 -3.373 -1.129 1.00 97.94 86 ILE A O 1
ATOM 687 N N . HIS A 1 87 ? 7.142 -1.635 -0.307 1.00 95.81 87 HIS A N 1
ATOM 688 C CA . HIS A 1 87 ? 8.149 -2.422 0.385 1.00 95.81 87 HIS A CA 1
ATOM 689 C C . HIS A 1 87 ? 7.924 -2.293 1.888 1.00 95.81 87 HIS A C 1
ATOM 691 O O . HIS A 1 87 ? 8.040 -1.199 2.431 1.00 95.81 87 HIS A O 1
ATOM 697 N N . ASN A 1 88 ? 7.614 -3.402 2.555 1.00 94.19 88 ASN A N 1
ATOM 698 C CA . ASN A 1 88 ? 7.574 -3.492 4.008 1.00 94.19 88 ASN A CA 1
ATOM 699 C C . ASN A 1 88 ? 8.903 -4.092 4.500 1.00 94.19 88 ASN A C 1
ATOM 701 O O . ASN A 1 88 ? 9.074 -5.313 4.428 1.00 94.19 88 ASN A O 1
ATOM 705 N N . PRO A 1 89 ? 9.857 -3.285 5.004 1.00 90.25 89 PRO A N 1
ATOM 706 C CA . PRO A 1 89 ? 11.171 -3.806 5.361 1.00 90.25 89 PRO A CA 1
ATOM 707 C C . PRO A 1 89 ? 11.144 -4.642 6.647 1.00 90.25 89 PRO A C 1
ATOM 709 O O . PRO A 1 89 ? 12.050 -5.444 6.859 1.00 90.25 89 PRO A O 1
ATOM 712 N N . ALA A 1 90 ? 10.093 -4.527 7.472 1.00 88.81 90 ALA A N 1
ATOM 713 C CA . ALA A 1 90 ? 9.933 -5.351 8.669 1.00 88.81 90 ALA A CA 1
ATOM 714 C C . ALA A 1 90 ? 9.675 -6.826 8.316 1.00 88.81 90 ALA A C 1
ATOM 716 O O . ALA A 1 90 ? 9.999 -7.720 9.096 1.00 88.81 90 ALA A O 1
ATOM 717 N N . THR A 1 91 ? 9.107 -7.082 7.134 1.00 89.00 91 THR A N 1
ATOM 718 C CA . THR A 1 91 ? 8.817 -8.429 6.622 1.00 89.00 91 THR A CA 1
ATOM 719 C C . THR A 1 91 ? 9.631 -8.790 5.371 1.00 89.00 91 THR A C 1
ATOM 721 O O . THR A 1 91 ? 9.483 -9.904 4.870 1.00 89.00 91 THR A O 1
ATOM 724 N N . ASP A 1 92 ? 10.473 -7.871 4.868 1.00 88.38 92 ASP A N 1
ATOM 725 C CA . ASP A 1 92 ? 11.165 -7.919 3.559 1.00 88.38 92 ASP A CA 1
ATOM 726 C C . ASP A 1 92 ? 10.203 -8.257 2.397 1.00 88.38 92 ASP A C 1
ATOM 728 O O . ASP A 1 92 ? 10.583 -8.855 1.390 1.00 88.38 92 ASP A O 1
ATOM 732 N N . GLN A 1 93 ? 8.921 -7.894 2.535 1.00 93.81 93 GLN A N 1
ATOM 733 C CA . GLN A 1 93 ? 7.915 -8.112 1.499 1.00 93.81 93 GLN A CA 1
ATOM 734 C C . GLN A 1 93 ? 7.858 -6.918 0.557 1.00 93.81 93 GLN A C 1
ATOM 736 O O . GLN A 1 93 ? 7.710 -5.776 0.992 1.00 93.81 93 GLN A O 1
ATOM 741 N N . VAL A 1 94 ? 7.894 -7.196 -0.746 1.00 97.38 94 VAL A N 1
ATOM 742 C CA . VAL A 1 94 ? 7.652 -6.199 -1.788 1.00 97.38 94 VAL A CA 1
ATOM 743 C C . VAL A 1 94 ? 6.418 -6.593 -2.583 1.00 97.38 94 VAL A C 1
ATOM 745 O O . VAL A 1 94 ? 6.327 -7.701 -3.110 1.00 97.38 94 VAL A O 1
ATOM 748 N N . LEU A 1 95 ? 5.455 -5.685 -2.650 1.00 98.31 95 LEU A N 1
ATOM 749 C CA . LEU A 1 95 ? 4.166 -5.874 -3.301 1.00 98.31 95 LEU A CA 1
ATOM 750 C C . LEU A 1 95 ? 4.093 -4.964 -4.516 1.00 98.31 95 LEU A C 1
ATOM 752 O O . LEU A 1 95 ? 4.331 -3.771 -4.383 1.00 98.31 95 LEU A O 1
ATOM 756 N N . TYR A 1 96 ? 3.706 -5.497 -5.665 1.00 98.56 96 TYR A N 1
ATOM 757 C CA . TYR A 1 96 ? 3.300 -4.715 -6.826 1.00 98.56 96 TYR A CA 1
ATOM 758 C C . TYR A 1 96 ? 1.786 -4.791 -6.995 1.00 98.56 96 TYR A C 1
ATOM 760 O O . TYR A 1 96 ? 1.198 -5.873 -6.906 1.00 98.56 96 TYR A O 1
ATOM 768 N N . VAL A 1 97 ? 1.173 -3.643 -7.279 1.00 98.56 97 VAL A N 1
ATOM 769 C CA . VAL A 1 97 ? -0.252 -3.541 -7.596 1.00 98.56 97 VAL A CA 1
ATOM 770 C C . VAL A 1 97 ? -0.415 -2.680 -8.840 1.00 98.56 97 VAL A C 1
ATOM 772 O O . VAL A 1 97 ? 0.076 -1.551 -8.901 1.00 98.56 97 VAL A O 1
ATOM 775 N N . ALA A 1 98 ? -1.101 -3.224 -9.842 1.00 98.06 98 ALA A N 1
ATOM 776 C CA . ALA A 1 98 ? -1.285 -2.556 -11.122 1.00 98.06 98 ALA A CA 1
ATOM 777 C C . ALA A 1 98 ? -2.314 -1.419 -11.035 1.00 98.06 98 ALA A C 1
ATOM 779 O O . ALA A 1 98 ? -3.288 -1.487 -10.275 1.00 98.06 98 ALA A O 1
ATOM 780 N N . LYS A 1 99 ? -2.152 -0.414 -11.896 1.00 97.12 99 LYS A N 1
ATOM 781 C CA . LYS A 1 99 ? -3.171 0.592 -12.198 1.00 97.12 99 LYS A CA 1
ATOM 782 C C . LYS A 1 99 ? -4.527 -0.062 -12.499 1.00 97.12 99 LYS A C 1
ATOM 784 O O . LYS A 1 99 ? -4.599 -1.157 -13.051 1.00 97.12 99 LYS A O 1
ATOM 789 N N . ASN A 1 100 ? -5.608 0.644 -12.173 1.00 97.62 100 ASN A N 1
ATOM 790 C CA . ASN A 1 100 ? -7.006 0.222 -12.283 1.00 97.62 100 ASN A CA 1
ATOM 791 C C . ASN A 1 100 ? -7.400 -0.946 -11.363 1.00 97.62 100 ASN A C 1
ATOM 793 O O . ASN A 1 100 ? -8.546 -1.395 -11.409 1.00 97.62 100 ASN A O 1
ATOM 797 N N . SER A 1 101 ? -6.499 -1.426 -10.499 1.00 98.25 101 SER A N 1
ATOM 798 C CA . SER A 1 101 ? -6.877 -2.372 -9.448 1.00 98.25 101 SER A CA 1
ATOM 799 C C . SER A 1 101 ? -7.879 -1.719 -8.505 1.00 98.25 101 SER A C 1
ATOM 801 O O . SER A 1 101 ? -7.663 -0.598 -8.037 1.00 98.25 101 SER A O 1
ATOM 803 N N . ARG A 1 102 ? -8.972 -2.429 -8.215 1.00 98.25 102 ARG A N 1
ATOM 804 C CA . ARG A 1 102 ? -10.003 -1.955 -7.290 1.00 98.25 102 ARG A CA 1
ATOM 805 C C . ARG A 1 102 ? -9.470 -1.939 -5.862 1.00 98.25 102 ARG A C 1
ATOM 807 O O . ARG A 1 102 ? -8.972 -2.959 -5.378 1.00 98.25 102 ARG A O 1
ATOM 814 N N . VAL A 1 103 ? -9.633 -0.804 -5.195 1.00 98.00 103 VAL A N 1
ATOM 815 C CA . VAL A 1 103 ? -9.250 -0.605 -3.798 1.00 98.00 103 VAL A CA 1
ATOM 816 C C . VAL A 1 103 ? -10.485 -0.580 -2.905 1.00 98.00 103 VAL A C 1
ATOM 818 O O . VAL A 1 103 ? -11.572 -0.169 -3.310 1.00 98.00 103 VAL A O 1
ATOM 821 N N . PHE A 1 104 ? -10.315 -1.028 -1.668 1.00 98.12 104 PHE A N 1
ATOM 822 C CA . PHE A 1 104 ? -11.332 -0.976 -0.629 1.00 98.12 104 PHE A CA 1
ATOM 823 C C . PHE A 1 104 ? -10.776 -0.170 0.536 1.00 98.12 104 PHE A C 1
ATOM 825 O O . PHE A 1 104 ? -9.795 -0.569 1.165 1.00 98.12 104 PHE A O 1
ATOM 832 N N . LEU A 1 105 ? -11.399 0.977 0.788 1.00 97.12 105 LEU A N 1
ATOM 833 C CA . LEU A 1 105 ? -10.983 1.920 1.816 1.00 97.12 105 LEU A CA 1
ATOM 834 C C . LEU A 1 105 ? -11.705 1.592 3.123 1.00 97.12 105 LEU A C 1
ATOM 836 O O . LEU A 1 105 ? -12.932 1.486 3.161 1.00 97.12 105 LEU A O 1
ATOM 840 N N . VAL A 1 106 ? -10.938 1.416 4.193 1.00 96.81 106 VAL A N 1
ATOM 841 C CA . VAL A 1 106 ? -11.449 1.257 5.553 1.00 96.81 106 VAL A CA 1
ATOM 842 C C . VAL A 1 106 ? -10.940 2.434 6.366 1.00 96.81 106 VAL A C 1
ATOM 844 O O . VAL A 1 106 ? -9.754 2.515 6.679 1.00 96.81 106 VAL A O 1
ATOM 847 N N . GLU A 1 107 ? -11.842 3.346 6.707 1.00 94.88 107 GLU A N 1
ATOM 848 C CA . GLU A 1 107 ? -11.521 4.537 7.487 1.00 94.88 107 GLU A CA 1
ATOM 849 C C . GLU A 1 107 ? -11.898 4.357 8.957 1.00 94.88 107 GLU A C 1
ATOM 851 O O . GLU A 1 107 ? -12.937 3.786 9.302 1.00 94.88 107 GLU A O 1
ATOM 856 N N . ALA A 1 108 ? -11.050 4.882 9.835 1.00 94.38 108 ALA A N 1
ATOM 857 C CA . ALA A 1 108 ? -11.281 4.955 11.267 1.00 94.38 108 ALA A CA 1
ATOM 858 C C . ALA A 1 108 ? -11.159 6.405 11.734 1.00 94.38 108 ALA A C 1
ATOM 860 O O . ALA A 1 108 ? -10.243 7.112 11.325 1.00 94.38 108 ALA A O 1
ATOM 861 N N . SER A 1 109 ? -12.049 6.834 12.631 1.00 92.56 109 SER A N 1
ATOM 862 C CA . SER A 1 109 ? -11.966 8.143 13.283 1.00 92.56 109 SER A CA 1
ATOM 863 C C . SER A 1 109 ? -12.268 8.030 14.774 1.00 92.56 109 SER A C 1
ATOM 865 O O . SER A 1 109 ? -13.233 7.371 15.173 1.00 92.56 109 SER A O 1
ATOM 867 N N . GLY A 1 110 ? -11.449 8.665 15.613 1.00 91.38 110 GLY A N 1
ATOM 868 C CA . GLY A 1 110 ? -11.643 8.653 17.059 1.00 91.38 110 GLY A CA 1
ATOM 869 C C . GLY A 1 110 ? -10.585 9.425 17.840 1.00 91.38 110 GLY A C 1
ATOM 870 O O . GLY A 1 110 ? -9.713 10.082 17.280 1.00 91.38 110 GLY A O 1
ATOM 871 N N . LYS A 1 111 ? -10.662 9.330 19.171 1.00 90.06 111 LYS A N 1
ATOM 872 C CA . LYS A 1 111 ? -9.694 9.939 20.094 1.00 90.06 111 LYS A CA 1
ATOM 873 C C . LYS A 1 111 ? -8.337 9.236 20.031 1.00 90.06 111 LYS A C 1
ATOM 875 O O . LYS A 1 111 ? -7.300 9.876 20.144 1.00 90.06 111 LYS A O 1
ATOM 880 N N . GLY A 1 112 ? -8.352 7.918 19.860 1.00 91.12 112 GLY A N 1
ATOM 881 C CA . GLY A 1 112 ? -7.167 7.102 19.617 1.00 91.12 112 GLY A CA 1
ATOM 882 C C . GLY A 1 112 ? -7.514 5.992 18.641 1.00 91.12 112 GLY A C 1
ATOM 883 O O . GLY A 1 112 ? -8.600 5.415 18.736 1.00 91.12 112 GLY A O 1
ATOM 884 N N . ILE A 1 113 ? -6.619 5.716 17.701 1.00 94.94 113 ILE A N 1
ATOM 885 C CA . ILE A 1 113 ? -6.780 4.650 16.716 1.00 94.94 113 ILE A CA 1
ATOM 886 C C . ILE A 1 113 ? -5.539 3.772 16.791 1.00 94.94 113 ILE A C 1
ATOM 888 O O . ILE A 1 113 ? -4.423 4.277 16.862 1.00 94.94 113 ILE A O 1
ATOM 892 N N . TYR A 1 114 ? -5.754 2.462 16.819 1.00 95.56 114 TYR A N 1
ATOM 893 C CA . TYR A 1 114 ? -4.698 1.464 16.882 1.00 95.56 114 TYR A CA 1
ATOM 894 C C . TYR A 1 114 ? -4.883 0.491 15.714 1.00 95.56 114 TYR A C 1
ATOM 896 O O . TYR A 1 114 ? -5.887 -0.237 15.706 1.00 95.56 114 TYR A O 1
ATOM 904 N N . PRO A 1 115 ? -3.973 0.478 14.724 1.00 96.06 115 PRO A N 1
ATOM 905 C CA . PRO A 1 115 ? -4.005 -0.502 13.648 1.00 96.06 115 PRO A CA 1
ATOM 906 C C . PRO A 1 115 ? -3.695 -1.898 14.194 1.00 96.06 115 PRO A C 1
ATOM 908 O O . PRO A 1 115 ? -2.866 -2.071 15.085 1.00 96.06 115 PRO A O 1
ATOM 911 N N . LEU A 1 116 ? -4.399 -2.896 13.666 1.00 97.38 116 LEU A N 1
ATOM 912 C CA . LEU A 1 116 ? -4.249 -4.315 14.012 1.00 97.38 116 LEU A CA 1
ATOM 913 C C . LEU A 1 116 ? -3.663 -5.141 12.866 1.00 97.38 116 LEU A C 1
ATOM 915 O O . LEU A 1 116 ? -3.587 -6.361 12.980 1.00 97.38 116 LEU A O 1
ATOM 919 N N . VAL A 1 117 ? -3.310 -4.478 11.767 1.00 96.56 117 VAL A N 1
ATOM 920 C CA . VAL A 1 117 ? -2.766 -5.081 10.552 1.00 96.56 117 VAL A CA 1
ATOM 921 C C . VAL A 1 117 ? -1.600 -4.253 10.027 1.00 96.56 117 VAL A C 1
ATOM 923 O O . VAL A 1 117 ? -1.489 -3.074 10.363 1.00 96.56 117 VAL A O 1
ATOM 926 N N . THR A 1 118 ? -0.770 -4.864 9.186 1.00 95.69 118 THR A N 1
ATOM 927 C CA . THR A 1 118 ? 0.342 -4.211 8.473 1.00 95.69 118 THR A CA 1
ATOM 928 C C . THR A 1 118 ? 0.272 -4.480 6.968 1.00 95.69 118 THR A C 1
ATOM 930 O O . THR A 1 118 ? -0.460 -5.349 6.495 1.00 95.69 118 THR A O 1
ATOM 933 N N . GLU A 1 119 ? 1.035 -3.721 6.198 1.00 96.44 119 GLU A N 1
ATOM 934 C CA . GLU A 1 119 ? 1.218 -3.859 4.762 1.00 96.44 119 GLU A CA 1
ATOM 935 C C . GLU A 1 119 ? 1.746 -5.257 4.417 1.00 96.44 119 GLU A C 1
ATOM 937 O O . GLU A 1 119 ? 2.695 -5.754 5.026 1.00 96.44 119 GLU A O 1
ATOM 942 N N . GLY A 1 120 ? 1.132 -5.891 3.420 1.00 96.69 120 GLY A N 1
ATOM 943 C CA . GLY A 1 120 ? 1.419 -7.268 3.009 1.00 96.69 120 GLY A CA 1
ATOM 944 C C . GLY A 1 120 ? 0.617 -8.329 3.755 1.00 96.69 120 GLY A C 1
ATOM 945 O O . GLY A 1 120 ? 0.602 -9.490 3.337 1.00 96.69 120 GLY A O 1
ATOM 946 N N . GLU A 1 121 ? -0.113 -7.951 4.806 1.00 97.06 121 GLU A N 1
ATOM 947 C CA . GLU A 1 121 ? -0.961 -8.876 5.544 1.00 97.06 121 GLU A CA 1
ATOM 948 C C . GLU A 1 121 ? -2.230 -9.240 4.762 1.00 97.06 121 GLU A C 1
ATOM 950 O O . GLU A 1 121 ? -2.992 -8.374 4.321 1.00 97.06 121 GLU A O 1
ATOM 955 N N . SER A 1 122 ? -2.494 -10.544 4.643 1.00 97.62 122 SER A N 1
ATOM 956 C CA . SER A 1 122 ? -3.770 -11.055 4.143 1.00 97.62 122 SER A CA 1
ATOM 957 C C . SER A 1 122 ? -4.849 -10.957 5.224 1.00 97.62 122 SER A C 1
ATOM 959 O O . SER A 1 122 ? -4.685 -11.401 6.369 1.00 97.62 122 SER A O 1
ATOM 961 N N . VAL A 1 123 ? -6.000 -10.414 4.846 1.00 98.06 123 VAL A N 1
ATOM 962 C CA . VAL A 1 123 ? -7.163 -10.237 5.712 1.00 98.06 123 VAL A CA 1
ATOM 963 C C . VAL A 1 123 ? -8.380 -10.931 5.117 1.00 98.06 123 VAL A C 1
ATOM 965 O O . VAL A 1 123 ? -8.583 -10.939 3.906 1.00 98.06 123 VAL A O 1
ATOM 968 N N . SER A 1 124 ? -9.202 -11.528 5.976 1.00 97.88 124 SER A N 1
ATOM 969 C CA . SER A 1 124 ? -10.520 -12.035 5.600 1.00 97.88 124 SER A CA 1
ATOM 970 C C . SER A 1 124 ? -11.593 -10.981 5.858 1.00 97.88 124 SER A C 1
ATOM 972 O O . SER A 1 124 ? -11.444 -10.122 6.733 1.00 97.88 124 SER A O 1
ATOM 974 N N . SER A 1 125 ? -12.722 -11.084 5.156 1.00 95.81 125 SER A N 1
ATOM 975 C CA . SER A 1 125 ? -13.935 -10.355 5.529 1.00 95.81 125 SER A CA 1
ATOM 976 C C . SER A 1 125 ? -14.249 -10.591 7.012 1.00 95.81 125 SER A C 1
ATOM 978 O O . SER A 1 125 ? -14.255 -11.738 7.466 1.00 95.81 125 SER A O 1
ATOM 980 N N . ASN A 1 126 ? -14.541 -9.520 7.746 1.00 95.75 126 ASN A N 1
ATOM 981 C CA . ASN A 1 126 ? -14.765 -9.465 9.196 1.00 95.75 126 ASN A CA 1
ATOM 982 C C . ASN A 1 126 ? -13.515 -9.558 10.087 1.00 95.75 126 ASN A C 1
ATOM 984 O O . ASN A 1 126 ? -13.650 -9.502 11.312 1.00 95.75 126 ASN A O 1
ATOM 988 N N . LYS A 1 127 ? -12.300 -9.647 9.532 1.00 97.88 127 LYS A N 1
ATOM 989 C CA . LYS A 1 127 ? -11.086 -9.470 10.341 1.00 97.88 127 LYS A CA 1
ATOM 990 C C . LYS A 1 127 ? -11.041 -8.047 10.896 1.00 97.88 127 LYS A C 1
ATOM 992 O O . LYS A 1 127 ? -11.276 -7.094 10.160 1.00 97.88 127 LYS A O 1
ATOM 997 N N . LYS A 1 128 ? -10.743 -7.895 12.188 1.00 98.25 128 LYS A N 1
ATOM 998 C CA . LYS A 1 128 ? -10.586 -6.580 12.830 1.00 98.25 128 LYS A CA 1
ATOM 999 C C . LYS A 1 128 ? -9.329 -5.890 12.293 1.00 98.25 128 LYS A C 1
ATOM 1001 O O . LYS A 1 128 ? -8.268 -6.501 12.278 1.00 98.25 128 LYS A O 1
ATOM 1006 N N . ILE A 1 129 ? -9.472 -4.633 11.888 1.00 98.06 129 ILE A N 1
ATOM 1007 C CA . ILE A 1 129 ? -8.431 -3.807 11.258 1.00 98.06 129 ILE A CA 1
ATOM 1008 C C . ILE A 1 129 ? -7.987 -2.685 12.191 1.00 98.06 129 ILE A C 1
ATOM 1010 O O . ILE A 1 129 ? -6.798 -2.403 12.282 1.00 98.06 129 ILE A O 1
ATOM 1014 N N . PHE A 1 130 ? -8.924 -2.094 12.936 1.00 98.25 130 PHE A N 1
ATOM 1015 C CA . PHE A 1 130 ? -8.629 -1.034 13.896 1.00 98.25 130 PHE A CA 1
ATOM 1016 C C . PHE A 1 130 ? -9.325 -1.275 15.231 1.00 98.25 130 PHE A C 1
ATOM 1018 O O . PHE A 1 130 ? -10.485 -1.704 15.266 1.00 98.25 130 PHE A O 1
ATOM 1025 N N . TYR A 1 131 ? -8.656 -0.896 16.320 1.00 97.88 131 TYR A N 1
ATOM 1026 C CA . TYR A 1 131 ? -9.328 -0.492 17.552 1.00 97.88 131 TYR A CA 1
ATOM 1027 C C . TYR A 1 131 ? -9.424 1.026 17.630 1.00 97.88 131 TYR A C 1
ATOM 1029 O O . TYR A 1 131 ? -8.443 1.734 17.426 1.00 97.88 131 TYR A O 1
ATOM 1037 N N . VAL A 1 132 ? -10.614 1.518 17.961 1.00 96.56 132 VAL A N 1
ATOM 1038 C CA . VAL A 1 132 ? -10.920 2.943 18.060 1.00 96.56 132 VAL A CA 1
ATOM 1039 C C . VAL A 1 132 ? -11.383 3.258 19.472 1.00 96.56 132 VAL A C 1
ATOM 1041 O O . VAL A 1 132 ? -12.404 2.744 19.931 1.00 96.56 132 VAL A O 1
ATOM 1044 N N . VAL A 1 133 ? -10.648 4.134 20.148 1.00 94.38 133 VAL A N 1
ATOM 1045 C CA . VAL A 1 133 ? -11.058 4.753 21.407 1.00 94.38 133 VAL A CA 1
ATOM 1046 C C . VAL A 1 133 ? -11.902 5.976 21.074 1.00 94.38 133 VAL A C 1
ATOM 1048 O O . VAL A 1 133 ? -11.438 6.923 20.439 1.00 94.38 133 VAL A O 1
ATOM 1051 N N . THR A 1 134 ? -13.162 5.966 21.492 1.00 90.31 134 THR A N 1
ATOM 1052 C CA . THR A 1 134 ? -14.089 7.085 21.278 1.00 90.31 134 THR A CA 1
ATOM 1053 C C . THR A 1 134 ? -13.849 8.224 22.277 1.00 90.31 134 THR A C 1
ATOM 1055 O O . THR A 1 134 ? -13.167 8.065 23.291 1.00 90.31 134 THR A O 1
ATOM 1058 N N . ASN A 1 135 ? -14.493 9.375 22.058 1.00 85.94 135 ASN A N 1
ATOM 1059 C CA . ASN A 1 135 ? -14.467 10.497 23.007 1.00 85.94 135 ASN A CA 1
ATOM 1060 C C . ASN A 1 135 ? -15.061 10.157 24.387 1.00 85.94 135 ASN A C 1
ATOM 1062 O O . ASN A 1 135 ? -14.739 10.821 25.368 1.00 85.94 135 ASN A O 1
ATOM 1066 N N . LYS A 1 136 ? -15.893 9.109 24.473 1.00 90.12 136 LYS A N 1
ATOM 1067 C CA . LYS A 1 136 ? -16.472 8.597 25.725 1.00 90.12 136 LYS A CA 1
ATOM 1068 C C . LYS A 1 136 ? -15.654 7.460 26.350 1.00 90.12 136 LYS A C 1
ATOM 1070 O O . LYS A 1 136 ? -16.146 6.800 27.254 1.00 90.12 136 LYS A O 1
ATOM 1075 N N . PHE A 1 137 ? -14.431 7.221 25.870 1.00 88.44 137 PHE A N 1
ATOM 1076 C CA . PHE A 1 137 ? -13.545 6.137 26.316 1.00 88.44 137 PHE A CA 1
ATOM 1077 C C . PHE A 1 137 ? -14.075 4.712 26.059 1.00 88.44 137 PHE A C 1
ATOM 1079 O O . PHE A 1 137 ? -13.526 3.745 26.577 1.00 88.44 137 PHE A O 1
ATOM 1086 N N . GLU A 1 138 ? -15.099 4.553 25.214 1.00 93.12 138 GLU A N 1
ATOM 1087 C CA . GLU A 1 138 ? -15.494 3.238 24.692 1.00 93.12 138 GLU A CA 1
ATOM 1088 C C . GLU A 1 138 ? -14.489 2.768 23.635 1.00 93.12 138 GLU A C 1
ATOM 1090 O O . GLU A 1 138 ? -14.053 3.578 22.811 1.00 93.12 138 GLU A O 1
ATOM 1095 N N . VAL A 1 139 ? -14.190 1.467 23.611 1.00 96.00 139 VAL A N 1
ATOM 1096 C CA . VAL A 1 139 ? -13.391 0.829 22.555 1.00 96.00 139 VAL A CA 1
ATOM 1097 C C . VAL A 1 139 ? -14.322 0.168 21.545 1.00 96.00 139 VAL A C 1
ATOM 1099 O O . VAL A 1 139 ? -15.165 -0.652 21.906 1.00 96.00 139 VAL A O 1
ATOM 1102 N N . ARG A 1 140 ? -14.152 0.504 20.266 1.00 96.50 140 ARG A N 1
ATOM 1103 C CA . ARG A 1 140 ? -14.858 -0.122 19.141 1.00 96.50 140 ARG A CA 1
ATOM 1104 C C . ARG A 1 140 ? -13.862 -0.79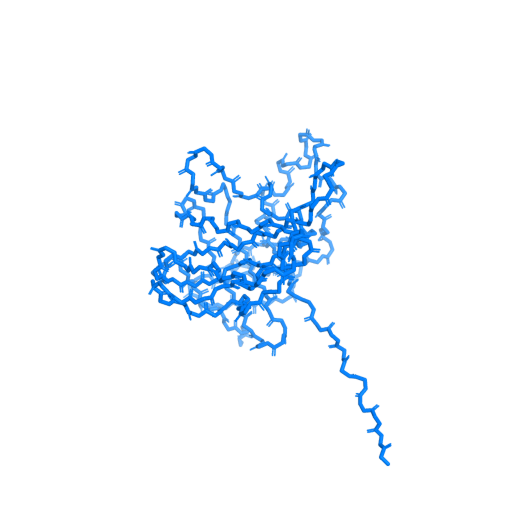2 18.210 1.00 96.50 140 ARG A C 1
ATOM 1106 O O . ARG A 1 140 ? -12.729 -0.340 18.085 1.00 96.50 140 ARG A O 1
ATOM 1113 N N . ALA A 1 141 ? -14.289 -1.868 17.560 1.00 97.31 141 ALA A N 1
ATOM 1114 C CA . ALA A 1 141 ? -13.508 -2.530 16.524 1.00 97.31 141 ALA A CA 1
ATOM 1115 C C . ALA A 1 141 ? -14.100 -2.207 15.152 1.00 97.31 141 ALA A C 1
ATOM 1117 O O . ALA A 1 141 ? -15.310 -2.336 14.964 1.00 97.31 141 ALA A O 1
ATOM 1118 N N . ILE A 1 142 ? -13.249 -1.832 14.201 1.00 97.88 142 ILE A N 1
ATOM 1119 C CA . ILE A 1 142 ? -13.613 -1.717 12.786 1.00 97.88 142 ILE A CA 1
ATOM 1120 C C . ILE A 1 142 ? -13.038 -2.936 12.077 1.00 97.88 142 ILE A C 1
ATOM 1122 O O . ILE A 1 142 ? -11.881 -3.291 12.300 1.00 97.88 142 ILE A O 1
ATOM 1126 N N . SER A 1 143 ? -13.858 -3.603 11.269 1.00 98.19 143 SER A N 1
ATOM 1127 C CA . SER A 1 143 ? -13.487 -4.844 10.585 1.00 98.19 143 SER A CA 1
ATOM 1128 C C . SER A 1 143 ? -13.480 -4.661 9.072 1.00 98.19 143 SER A C 1
ATOM 1130 O O . SER A 1 143 ? -14.203 -3.815 8.550 1.00 98.19 143 SER A O 1
ATOM 1132 N N . ALA A 1 144 ? -12.682 -5.462 8.370 1.00 97.44 144 ALA A N 1
ATOM 1133 C CA . ALA A 1 144 ? -12.616 -5.451 6.919 1.00 97.44 144 ALA A CA 1
ATOM 1134 C C . ALA A 1 144 ? -13.956 -5.877 6.312 1.00 97.44 144 ALA A C 1
ATOM 1136 O O . ALA A 1 144 ? -14.498 -6.929 6.655 1.00 97.44 144 ALA A O 1
ATOM 1137 N N . GLY A 1 145 ? -14.463 -5.087 5.366 1.00 96.12 145 GLY A N 1
ATOM 1138 C CA . GLY A 1 145 ? -15.645 -5.449 4.578 1.00 96.12 145 GLY A CA 1
ATOM 1139 C C . GLY A 1 145 ? -15.356 -6.480 3.482 1.00 96.12 145 GLY A C 1
ATOM 1140 O O . GLY A 1 145 ? -16.284 -7.055 2.920 1.00 96.12 145 GLY A O 1
ATOM 1141 N N . VAL A 1 146 ? -14.078 -6.726 3.175 1.00 97.62 146 VAL A N 1
ATOM 1142 C CA . VAL A 1 146 ? -13.631 -7.609 2.091 1.00 97.62 146 VAL A CA 1
ATOM 1143 C C . VAL A 1 146 ? -12.423 -8.442 2.508 1.00 97.62 146 VAL A C 1
ATOM 1145 O O . VAL A 1 146 ? -11.663 -8.042 3.386 1.00 97.62 146 VAL A O 1
ATOM 1148 N N . SER A 1 147 ? -12.240 -9.589 1.852 1.00 98.44 147 SER A N 1
ATOM 1149 C CA . SER A 1 147 ? -10.985 -10.342 1.915 1.00 98.44 147 SER A CA 1
ATOM 1150 C C . SER A 1 147 ? -9.987 -9.802 0.886 1.00 98.44 147 SER A C 1
ATOM 1152 O O . SER A 1 147 ? -10.387 -9.465 -0.232 1.00 98.44 147 SER A O 1
ATOM 1154 N N . GLY A 1 148 ? -8.705 -9.746 1.239 1.00 98.44 148 GLY A N 1
ATOM 1155 C CA . GLY A 1 148 ? -7.647 -9.233 0.370 1.00 98.44 148 GLY A CA 1
ATOM 1156 C C . GLY A 1 148 ? -6.320 -9.056 1.101 1.00 98.44 148 GLY A C 1
ATOM 1157 O O . GLY A 1 148 ? -6.106 -9.640 2.159 1.00 98.44 148 GLY A O 1
ATOM 1158 N N . VAL A 1 149 ? -5.443 -8.234 0.540 1.00 98.50 149 VAL A N 1
ATOM 1159 C CA . VAL A 1 149 ? -4.135 -7.868 1.083 1.00 98.50 149 VAL A CA 1
ATOM 1160 C C . VAL A 1 149 ? -4.143 -6.383 1.433 1.00 98.50 149 VAL A C 1
ATOM 1162 O O . VAL A 1 149 ? -4.610 -5.555 0.647 1.00 98.50 149 VAL A O 1
ATOM 1165 N N . VAL A 1 150 ? -3.631 -6.046 2.614 1.00 98.31 150 VAL A N 1
ATOM 1166 C CA . VAL A 1 150 ? -3.426 -4.657 3.040 1.00 98.31 150 VAL A CA 1
ATOM 1167 C C . VAL A 1 150 ? -2.234 -4.082 2.279 1.00 98.31 150 VAL A C 1
ATOM 1169 O O . VAL A 1 150 ? -1.136 -4.629 2.349 1.00 98.31 150 VAL A O 1
ATOM 1172 N N . ILE A 1 151 ? -2.439 -2.984 1.555 1.00 97.88 151 ILE A N 1
ATOM 1173 C CA . ILE A 1 151 ? -1.378 -2.307 0.787 1.00 97.88 151 ILE A CA 1
ATOM 1174 C C . ILE A 1 151 ? -0.966 -0.967 1.405 1.00 97.88 151 ILE A C 1
ATOM 1176 O O . ILE A 1 151 ? 0.060 -0.412 1.031 1.00 97.88 151 ILE A O 1
ATOM 1180 N N . TYR A 1 152 ? -1.763 -0.453 2.341 1.00 97.50 152 TYR A N 1
ATOM 1181 C CA . TYR A 1 152 ? -1.474 0.766 3.085 1.00 97.50 152 TYR A CA 1
ATOM 1182 C C . TYR A 1 152 ? -2.205 0.746 4.423 1.00 97.50 152 TYR A C 1
ATOM 1184 O O . TYR A 1 152 ? -3.397 0.424 4.463 1.00 97.50 152 TYR A O 1
ATOM 1192 N N . VAL A 1 153 ? -1.523 1.149 5.492 1.00 96.25 153 VAL A N 1
ATOM 1193 C CA . VAL A 1 153 ? -2.148 1.591 6.737 1.00 96.25 153 VAL A CA 1
ATOM 1194 C C . VAL A 1 153 ? -1.413 2.821 7.268 1.00 96.25 153 VAL A C 1
ATOM 1196 O O . VAL A 1 153 ? -0.202 2.810 7.457 1.00 96.25 153 VAL A O 1
ATOM 1199 N N . GLY A 1 154 ? -2.141 3.906 7.508 1.00 93.69 154 GLY A N 1
ATOM 1200 C CA . GLY A 1 154 ? -1.520 5.155 7.942 1.00 93.69 154 GLY A CA 1
ATOM 1201 C C . GLY A 1 154 ? -2.522 6.240 8.294 1.00 93.69 154 GLY A C 1
ATOM 1202 O O . GLY A 1 154 ? -3.735 6.066 8.141 1.00 93.69 154 GLY A O 1
ATOM 1203 N N . ASP A 1 155 ? -2.004 7.353 8.801 1.00 89.94 155 ASP A N 1
ATOM 1204 C CA . ASP A 1 155 ? -2.804 8.524 9.141 1.00 89.94 155 ASP A CA 1
ATOM 1205 C C . ASP A 1 155 ? -3.278 9.254 7.879 1.00 89.94 155 ASP A C 1
ATOM 1207 O O . ASP A 1 155 ? -2.535 9.421 6.911 1.00 89.94 155 ASP A O 1
ATOM 1211 N N . VAL A 1 156 ? -4.517 9.745 7.906 1.00 83.25 156 VAL A N 1
ATOM 1212 C CA . VAL A 1 156 ? -5.023 10.629 6.851 1.00 83.25 156 VAL A CA 1
ATOM 1213 C C . VAL A 1 156 ? -4.510 12.040 7.125 1.00 83.25 156 VAL A C 1
ATOM 1215 O O . VAL A 1 156 ? -4.962 12.710 8.055 1.00 83.25 156 VAL A O 1
ATOM 1218 N N . VAL A 1 157 ? -3.556 12.501 6.317 1.00 67.62 157 VAL A N 1
ATOM 1219 C CA . VAL A 1 157 ? -2.954 13.832 6.467 1.00 67.62 157 VAL A CA 1
ATOM 1220 C C . VAL A 1 157 ? -3.858 14.890 5.826 1.00 67.62 157 VAL A C 1
ATOM 1222 O O . VAL A 1 157 ? -3.753 15.170 4.636 1.00 67.62 157 VAL A O 1
ATOM 1225 N N . GLY A 1 158 ? -4.738 15.514 6.612 1.00 56.81 158 GLY A N 1
ATOM 1226 C CA . GLY A 1 158 ? -5.530 16.654 6.141 1.00 56.81 158 GLY A CA 1
ATOM 1227 C C . GLY A 1 158 ? -6.628 17.115 7.101 1.00 56.81 158 GLY A C 1
ATOM 1228 O O . GLY A 1 158 ? -7.478 16.331 7.506 1.00 56.81 158 GLY A O 1
ATOM 1229 N N . GLY A 1 159 ? -6.638 18.417 7.407 1.00 50.34 159 GLY A N 1
ATOM 1230 C CA . GLY A 1 159 ? -7.719 19.106 8.125 1.00 50.34 159 GLY A CA 1
ATOM 1231 C C . GLY A 1 159 ? -7.431 19.412 9.600 1.00 50.34 159 GLY A C 1
ATOM 1232 O O . GLY A 1 159 ? -6.819 18.626 10.316 1.00 50.34 159 GLY A O 1
ATOM 1233 N N . TYR A 1 160 ? -7.904 20.574 10.068 1.00 49.16 160 TYR A N 1
ATOM 1234 C CA . TYR A 1 160 ? -7.973 20.941 11.490 1.00 49.16 160 TYR A CA 1
ATOM 1235 C C . TYR A 1 160 ? -9.062 20.113 12.187 1.00 49.16 160 TYR A C 1
ATOM 1237 O O . TYR A 1 160 ? -10.096 20.641 12.594 1.00 49.16 160 TYR A O 1
ATOM 1245 N N . GLU A 1 161 ? -8.888 18.800 12.258 1.00 56.19 161 GLU A N 1
ATOM 1246 C CA . GLU A 1 161 ? -9.869 17.928 12.887 1.00 56.19 161 GLU A CA 1
ATOM 1247 C C . GLU A 1 161 ? -9.499 17.630 14.339 1.00 56.19 161 GLU A C 1
ATOM 1249 O O . GLU A 1 161 ? -8.354 17.362 14.687 1.00 56.19 161 GLU A O 1
ATOM 1254 N N . LEU A 1 162 ? -10.508 17.680 15.211 1.00 60.28 162 LEU A N 1
ATOM 1255 C CA . LEU A 1 162 ? -10.375 17.377 16.640 1.00 60.28 162 LEU A CA 1
ATOM 1256 C C . LEU A 1 162 ? -10.182 15.874 16.917 1.00 60.28 162 LEU A C 1
ATOM 1258 O O . LEU A 1 162 ? -9.960 15.493 18.066 1.00 60.28 162 LEU A O 1
ATOM 1262 N N . ALA A 1 163 ? -10.323 15.024 15.897 1.00 69.06 163 ALA A N 1
ATOM 1263 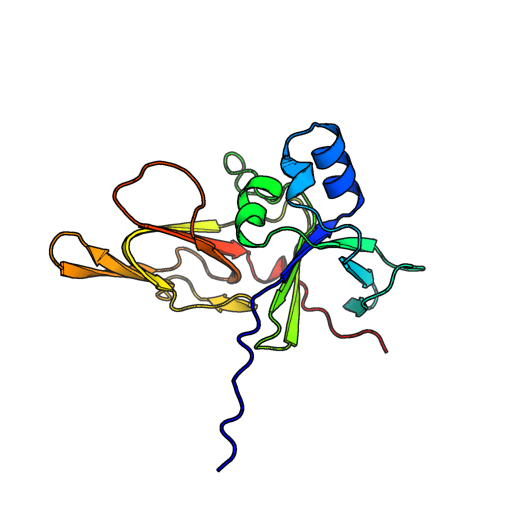C CA . ALA A 1 163 ? -10.228 13.575 15.996 1.00 69.06 163 ALA A CA 1
ATOM 1264 C C . ALA A 1 163 ? -9.157 13.045 15.040 1.00 69.06 163 ALA A C 1
ATOM 1266 O O . ALA A 1 163 ? -9.058 13.493 13.900 1.00 69.06 163 ALA A O 1
ATOM 1267 N N . ASN A 1 164 ? -8.401 12.050 15.503 1.00 84.50 164 ASN A N 1
ATOM 1268 C CA . ASN A 1 164 ? -7.435 11.343 14.672 1.00 84.50 164 ASN A CA 1
ATOM 1269 C C . ASN A 1 164 ? -8.186 10.533 13.610 1.00 84.50 164 ASN A C 1
ATOM 1271 O O . ASN A 1 164 ? -9.278 10.016 13.885 1.00 84.50 164 ASN A O 1
ATOM 1275 N N . LYS A 1 165 ? -7.595 10.406 12.420 1.00 91.38 165 LYS A N 1
ATOM 1276 C CA . LYS A 1 165 ? -8.114 9.604 11.311 1.00 91.38 165 LYS A CA 1
ATOM 1277 C C . LYS A 1 165 ? -7.023 8.702 10.756 1.00 91.38 165 LYS A C 1
ATOM 1279 O O . LYS A 1 165 ? -5.935 9.179 10.457 1.00 91.38 165 LYS A O 1
ATOM 1284 N N . MET A 1 166 ? -7.351 7.429 10.564 1.00 94.38 166 MET A N 1
ATOM 1285 C CA . MET A 1 166 ? -6.491 6.474 9.868 1.00 94.38 166 MET A CA 1
ATOM 1286 C C . MET A 1 166 ? -7.237 5.837 8.708 1.00 94.38 166 MET A C 1
ATOM 1288 O O . MET A 1 166 ? -8.447 5.604 8.781 1.00 94.38 166 MET A O 1
ATOM 1292 N N . LEU A 1 167 ? -6.484 5.510 7.668 1.00 96.12 167 LEU A N 1
ATOM 1293 C CA . LEU A 1 167 ? -6.944 4.806 6.487 1.00 96.12 167 LEU A CA 1
ATOM 1294 C C . LEU A 1 167 ? -6.204 3.472 6.379 1.00 96.12 167 LEU A C 1
ATOM 1296 O O . LEU A 1 167 ? -4.988 3.406 6.529 1.00 96.12 167 LEU A O 1
ATOM 1300 N N . CYS A 1 168 ? -6.950 2.410 6.093 1.00 97.75 168 CYS A N 1
ATOM 1301 C CA . CYS A 1 168 ? -6.421 1.140 5.616 1.00 97.75 168 CYS A CA 1
ATOM 1302 C C . CYS A 1 168 ? -6.932 0.909 4.194 1.00 97.75 168 CYS A C 1
ATOM 1304 O O . CYS A 1 168 ? -8.130 1.045 3.930 1.00 97.75 168 CYS A O 1
ATOM 1306 N N . VAL A 1 169 ? -6.026 0.570 3.279 1.00 98.19 169 VAL A N 1
ATOM 1307 C CA . VAL A 1 169 ? -6.354 0.264 1.885 1.00 98.19 169 VAL A CA 1
ATOM 1308 C C . VAL A 1 169 ? -6.134 -1.220 1.648 1.00 98.19 169 VAL A C 1
ATOM 1310 O O . VAL A 1 169 ? -5.030 -1.737 1.828 1.00 98.19 169 VAL A O 1
ATOM 1313 N N . ILE A 1 170 ? -7.196 -1.900 1.226 1.00 98.62 170 ILE A N 1
ATOM 1314 C CA . ILE A 1 170 ? -7.191 -3.330 0.923 1.00 98.62 170 ILE A CA 1
ATOM 1315 C C . ILE A 1 170 ? -7.392 -3.513 -0.579 1.00 98.62 170 ILE A C 1
ATOM 1317 O O . ILE A 1 170 ? -8.274 -2.898 -1.179 1.00 98.62 170 ILE A O 1
ATOM 1321 N N . VAL A 1 171 ? -6.609 -4.400 -1.182 1.00 98.50 171 VAL A N 1
ATOM 1322 C CA . VAL A 1 171 ? -6.772 -4.838 -2.573 1.00 98.50 171 VAL A CA 1
ATOM 1323 C C . VAL A 1 171 ? -6.998 -6.344 -2.584 1.00 98.50 171 VAL A C 1
ATOM 1325 O O . VAL A 1 171 ? -6.471 -7.059 -1.736 1.00 98.50 171 VAL A O 1
ATOM 1328 N N . ARG A 1 172 ? -7.813 -6.856 -3.511 1.00 98.25 172 ARG A N 1
ATOM 1329 C CA . ARG A 1 172 ? -8.016 -8.310 -3.616 1.00 98.25 172 ARG A CA 1
ATOM 1330 C C . ARG A 1 172 ? -6.710 -9.022 -3.972 1.00 98.25 172 ARG A C 1
ATOM 1332 O O . ARG A 1 172 ? -5.900 -8.480 -4.718 1.00 98.25 172 ARG A O 1
ATOM 1339 N N . GLU A 1 173 ? -6.527 -10.226 -3.442 1.00 97.56 173 GLU A N 1
ATOM 1340 C CA . GLU A 1 173 ? -5.265 -10.969 -3.534 1.00 97.56 173 GLU A CA 1
ATOM 1341 C C . GLU A 1 173 ? -4.837 -11.238 -4.984 1.00 97.56 173 GLU A C 1
ATOM 1343 O O . GLU A 1 173 ? -3.656 -11.136 -5.295 1.00 97.56 173 GLU A O 1
ATOM 1348 N N . GLU A 1 174 ? -5.787 -11.459 -5.898 1.00 97.12 174 GLU A N 1
ATOM 1349 C CA . GLU A 1 174 ? -5.519 -11.656 -7.329 1.00 97.12 174 GLU A CA 1
ATOM 1350 C C . GLU A 1 174 ? -4.889 -10.446 -8.041 1.00 97.12 174 GLU A C 1
ATOM 1352 O O . GLU A 1 174 ? -4.321 -10.604 -9.119 1.00 97.12 174 GLU A O 1
ATOM 1357 N N . ASN A 1 175 ? -4.967 -9.249 -7.451 1.00 97.75 175 ASN A N 1
ATOM 1358 C CA . ASN A 1 175 ? -4.391 -8.025 -8.013 1.00 97.75 175 ASN A CA 1
ATOM 1359 C C . ASN A 1 175 ? -3.034 -7.667 -7.385 1.00 97.75 175 ASN A C 1
ATOM 1361 O O . ASN A 1 175 ? -2.489 -6.603 -7.681 1.00 97.75 175 ASN A O 1
ATOM 1365 N N . VAL A 1 176 ? -2.497 -8.516 -6.502 1.00 98.25 176 VAL A N 1
ATOM 1366 C CA . VAL A 1 176 ? -1.239 -8.263 -5.793 1.00 98.25 176 VAL A CA 1
ATOM 1367 C C . VAL A 1 176 ? -0.187 -9.277 -6.217 1.00 98.25 176 VAL A C 1
ATOM 1369 O O . VAL A 1 176 ? -0.335 -10.480 -6.011 1.00 98.25 176 VAL A O 1
ATOM 1372 N N . LEU A 1 177 ? 0.924 -8.784 -6.761 1.00 98.31 177 LEU A N 1
ATOM 1373 C CA . LEU A 1 177 ? 2.095 -9.600 -7.065 1.00 98.31 177 LEU A CA 1
ATOM 1374 C C . LEU A 1 177 ? 3.140 -9.415 -5.967 1.00 98.31 177 LEU A C 1
ATOM 1376 O O . LEU A 1 177 ? 3.540 -8.293 -5.667 1.00 98.31 177 LEU A O 1
ATOM 1380 N N . LYS A 1 178 ? 3.605 -10.517 -5.377 1.00 97.31 178 LYS A N 1
ATOM 1381 C CA . LYS A 1 178 ? 4.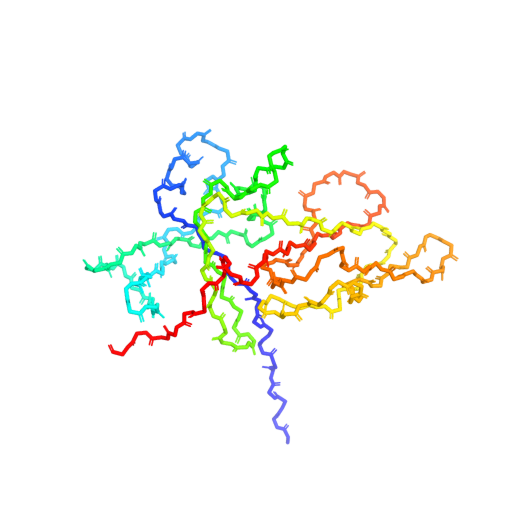722 -10.501 -4.425 1.00 97.31 178 LYS A CA 1
ATOM 1382 C C . LYS A 1 178 ? 6.028 -10.639 -5.196 1.00 97.31 178 LYS A C 1
ATOM 1384 O O . LYS A 1 178 ? 6.212 -11.616 -5.921 1.00 97.31 178 LYS A O 1
ATOM 1389 N N . LEU A 1 179 ? 6.910 -9.661 -5.047 1.00 97.19 179 LEU A N 1
ATOM 1390 C CA . LEU A 1 179 ? 8.191 -9.606 -5.734 1.00 97.19 179 LEU A CA 1
ATOM 1391 C C . LEU A 1 179 ? 9.308 -10.131 -4.832 1.00 97.19 179 LEU A C 1
ATOM 1393 O O . LEU A 1 179 ? 9.309 -9.897 -3.625 1.00 97.19 179 LEU A O 1
ATOM 1397 N N . HIS A 1 180 ? 10.282 -10.807 -5.432 1.00 94.88 180 HIS A N 1
ATOM 1398 C CA . HIS A 1 180 ? 11.523 -11.205 -4.762 1.00 94.88 180 HIS A CA 1
ATOM 1399 C C . HIS A 1 180 ? 12.696 -10.336 -5.227 1.00 94.88 180 HIS A C 1
ATOM 1401 O O . HIS A 1 180 ? 12.605 -9.642 -6.236 1.00 94.88 180 HIS A O 1
ATOM 1407 N N . ARG A 1 181 ? 13.827 -10.355 -4.520 1.00 93.69 181 ARG A N 1
ATOM 1408 C CA . ARG A 1 181 ? 15.036 -9.666 -5.001 1.00 93.69 181 ARG A CA 1
ATOM 1409 C C . ARG A 1 181 ? 15.553 -10.347 -6.266 1.00 93.69 181 ARG A C 1
ATOM 1411 O O . ARG A 1 181 ? 15.646 -11.572 -6.293 1.00 93.69 181 ARG A O 1
ATOM 1418 N N . CYS A 1 182 ? 15.894 -9.575 -7.294 1.00 91.56 182 CYS A N 1
ATOM 1419 C CA . CYS A 1 182 ? 16.465 -10.146 -8.511 1.00 91.56 182 CYS A CA 1
ATOM 1420 C C . CYS A 1 182 ? 17.804 -10.842 -8.210 1.00 91.56 182 CYS A C 1
ATOM 1422 O O . CYS A 1 182 ? 18.642 -10.304 -7.482 1.00 91.56 182 CYS A O 1
ATOM 1424 N N . SER A 1 183 ? 17.965 -12.038 -8.779 1.00 80.75 183 SER A N 1
ATOM 1425 C CA . SER A 1 183 ? 19.201 -12.825 -8.807 1.00 80.75 183 SER A CA 1
ATOM 1426 C C . SER A 1 183 ? 20.050 -12.547 -10.039 1.00 80.75 183 SER A C 1
ATOM 1428 O O . SER A 1 183 ? 19.469 -12.207 -11.106 1.00 80.75 183 SER A O 1
#

Secondary structure (DSSP, 8-state):
--------PPPEEEEEHHHHHHHHHTTSSGGGEEEEEEEEEETTTTEEE--S--SSSEEEEEE-GGGHHHHHEETTTTEESS-EEEEETTTTEEEEE-TT-BEEEEEEEESEEEE---TT-EE-TT-EEEEEE-TTS-EEEEE-SS-EEEEEEEE---S--SSEEEEEEEE-GGGEEEEEE--

Organism: NCBI:txid334771

Sequence (183 aa):
MKVEKEVMSFPVAYVSEEQASSVVRDGGFKEFVNFNSRLCVDLNRLCFSQTDTCENGRIFVEVIYERMPEMVIDVEEGVLKSDIVIHNPATDQVLYVAKNSRVFLVEASGKGIYPLVTEGESVSSNKKIFYVVTNKFEVRAISAGVSGVVIYVGDVVGGYELANKMLCVIVREENVLKLHRCS

Foldseek 3Di:
DDPDPPPPDAKWKWFFPVLLVVVVVVVDFVVFWDLQFKKWAQPVQLAIDGDPDHPRGTIITTGNQLCVCVSFADPVLQWGQTWMWMQDPVVRWIKTFGGRFHKDKDKDKAQDKDAPDDAFDWFAAFQFGIWHQHPVRDTDTGTDNHTAGWHDWDWNPDDPDPITMIMTIGTHHVRMRIHYHDD

pLDDT: mean 89.83, std 13.01, range [36.69, 98.62]